Protein AF-A0A7J6RZU3-F1 (afdb_monomer_lite)

Organism: Perkinsus olseni (NCBI:txid32597)

Radius of gyration: 30.75 Å; chains: 1; bounding box: 72×83×91 Å

Secondary structure (DSSP, 8-state):
--HHHHHHHHHH-TT--HHHHHHHHHHHHHHHHHHS-TTSHHHHHHHHHHHHHHHHHHHHHHHHHHHHHTS-----------------------------------------------------------------------------PPP----PPPPPP-HHHHHHHHHHHHHHHHHHHHHHHTSTTGGGGSS-TTT-TTS-HHHHHHHHHH-SS---HHHHHHHTTT-SSHHHHHHHHHHHHHHHHHHHTTSHHHHHHHHHHHHHHHHHHHHHHHHHHHHHHHHTTTEEE-HHHHHHHSPPPPEE-TTT--EE----SSSSSPP-SEEEPPPPGGGGSSSSSS--

InterPro domains:
  IPR001487 Bromodomain [PF00439] (1-40)
  IPR001487 Bromodomain [PF00439] (182-256)
  IPR001487 Bromodomain [PS50014] (1-43)
  IPR001487 Bromodomain [PS50014] (185-259)
  IPR001487 Bromodomain [SM00297] (166-277)
  IPR036427 Bromodomain-like superfamily [G3DSA:1.20.920.10] (1-84)
  IPR036427 Bromodomain-like superfamily [G3DSA:1.20.920.10] (166-230)
  IPR036427 Bromodomain-like superfamily [G3DSA:1.20.920.10] (231-285)
  IPR036427 Bromodomain-like superfamily [SSF47370] (1-62)
  IPR036427 Bromodomain-like superfamily [SSF47370] (165-278)

Sequence (348 aa):
MDLRTVGERLENDPLYSSHRFEEDMNLMFSNCFLFNTPGEYAHTEGKRLKKLFDTAWRTAKERINRDSEKAPSERTARSGTRRRAPSSTVSSPQSRRSSKRGGRTQATRSTKKTAAGNKGGRKASEGGPVTSGAASSSSSSSSAFPTLFPSDSTPVAAKPADITEVTRLTANWHRTIRVIYRAVKNHSDAYVLESPVVEHPAVSMEEKVKYQKTIKRPMDLRTVEENLELFPRPIDFHNDMMLIFSNCEEFNGEKPITEMARAIERHYLKQWAYSEKDVMESYNAALALGYEPLLDLWEEWRHESPVLDLETGEVVPARRRHHGAPPQLWRVSSPPKDFQKETLEFFP

Foldseek 3Di:
DDPVVLVCCVPPPPPCDLVNSVVVLVVVLVCQCVPDDVPDPSVVVSVVVVVVVVVVSVVVVVVVVVVVVVPDPPDDDDDDDDDDDDDDDDDDDDDDDDDDDDDDDDDDDDYDDDDDDDDDDDDDDDDDDDDDDDDDDDDDDDDDDDDDDDDDDDDDDDDWQPPVLLVVLLVVLLVLLVVLLVQLCPDPLLVLQAAWLLPDPPHDLVLQLVLLVQQDFTAGSPLLVVCSSPDLAVVVSVVRLVSSLVSQCRSPPPDPNNVSSVVSVVSSVVSCVVCVVVSVVSSVVSVVSQKFFQVVLCVLARFGHWGQDPPPRDTHHRDPVDPDDRDRRIDRDTDDPVVPPDPDDDDD

Structure (mmCIF, N/CA/C/O backbone):
data_AF-A0A7J6RZU3-F1
#
_entry.id   AF-A0A7J6RZU3-F1
#
loop_
_atom_site.group_PDB
_atom_site.id
_atom_site.type_symbol
_atom_site.label_atom_id
_atom_site.label_alt_id
_atom_site.label_comp_id
_atom_site.label_asym_id
_atom_site.label_entity_id
_atom_site.label_seq_id
_atom_site.pdbx_PDB_ins_code
_atom_site.Cartn_x
_atom_site.Cartn_y
_atom_site.Cartn_z
_atom_site.occupancy
_atom_site.B_iso_or_equiv
_atom_site.auth_seq_id
_atom_site.auth_comp_id
_atom_site.auth_asym_id
_atom_site.auth_atom_id
_atom_site.pdbx_PDB_model_num
ATOM 1 N N . MET A 1 1 ? -17.690 -9.687 -18.798 1.00 94.25 1 MET A N 1
ATOM 2 C CA . MET A 1 1 ? -16.818 -8.589 -19.253 1.00 94.25 1 MET A CA 1
ATOM 3 C C . MET A 1 1 ? -16.365 -7.835 -18.030 1.00 94.25 1 MET A C 1
ATOM 5 O O . MET A 1 1 ? -17.194 -7.341 -17.273 1.00 94.25 1 MET A O 1
ATOM 9 N N . ASP A 1 2 ? -15.062 -7.880 -17.816 1.00 96.88 2 ASP A N 1
ATOM 10 C CA . ASP A 1 2 ? -14.398 -7.854 -16.518 1.00 96.88 2 ASP A CA 1
ATOM 11 C C . ASP A 1 2 ? -12.888 -7.783 -16.787 1.00 96.88 2 ASP A C 1
ATOM 13 O O . ASP A 1 2 ? -12.433 -8.118 -17.884 1.00 96.88 2 ASP A O 1
ATOM 17 N N . LEU A 1 3 ? -12.106 -7.355 -15.794 1.00 96.25 3 LEU A N 1
ATOM 18 C CA . LEU A 1 3 ? -10.670 -7.113 -15.971 1.00 96.25 3 LEU A CA 1
ATOM 19 C C . LEU A 1 3 ? -9.885 -8.365 -16.391 1.00 96.25 3 LEU A C 1
ATOM 21 O O . LEU A 1 3 ? -8.894 -8.235 -17.104 1.00 96.25 3 LEU A O 1
ATOM 25 N N . ARG A 1 4 ? -10.341 -9.566 -16.004 1.00 96.81 4 ARG A N 1
ATOM 26 C CA . ARG A 1 4 ? -9.717 -10.831 -16.411 1.00 96.81 4 ARG A CA 1
ATOM 27 C C . ARG A 1 4 ? -9.910 -11.081 -17.906 1.00 96.81 4 ARG A C 1
ATOM 29 O O . ARG A 1 4 ? -8.924 -11.215 -18.617 1.00 96.81 4 ARG A O 1
ATOM 36 N N . THR A 1 5 ? -11.154 -11.047 -18.387 1.00 95.88 5 THR A N 1
ATOM 37 C CA . THR A 1 5 ? -11.477 -11.206 -19.817 1.00 95.88 5 THR A CA 1
ATOM 38 C C . THR A 1 5 ? -10.758 -10.161 -20.682 1.00 95.88 5 THR A C 1
ATOM 40 O O . THR A 1 5 ? -10.300 -10.470 -21.780 1.00 95.88 5 THR A O 1
ATOM 43 N N . VAL A 1 6 ? -10.641 -8.919 -20.195 1.00 97.25 6 VAL A N 1
ATOM 44 C CA . VAL A 1 6 ? -9.930 -7.836 -20.898 1.00 97.25 6 VAL A CA 1
ATOM 45 C C . VAL A 1 6 ? -8.415 -8.069 -20.930 1.00 97.25 6 VAL A C 1
ATOM 47 O O . VAL A 1 6 ? -7.800 -7.819 -21.965 1.00 97.25 6 VAL A O 1
ATOM 50 N N . GLY A 1 7 ? -7.817 -8.558 -19.837 1.00 94.75 7 GLY A N 1
ATOM 51 C CA . GLY A 1 7 ? -6.396 -8.919 -19.776 1.00 94.75 7 GLY A CA 1
ATOM 52 C C . GLY A 1 7 ? -6.056 -10.101 -20.683 1.00 94.75 7 GLY A C 1
ATOM 53 O O . GLY A 1 7 ? -5.173 -9.989 -21.527 1.00 94.75 7 GLY A O 1
ATOM 54 N N . GLU A 1 8 ? -6.838 -11.182 -20.607 1.00 96.50 8 GLU A N 1
ATOM 55 C CA . GLU A 1 8 ? -6.670 -12.371 -21.452 1.00 96.50 8 GLU A CA 1
ATOM 56 C C . GLU A 1 8 ? -6.748 -12.016 -22.953 1.00 96.50 8 GLU A C 1
ATOM 58 O O . GLU A 1 8 ? -5.970 -12.546 -23.747 1.00 96.50 8 GLU A O 1
ATOM 63 N N . ARG A 1 9 ? -7.605 -11.059 -23.352 1.00 93.88 9 ARG A N 1
ATOM 64 C CA . ARG A 1 9 ? -7.634 -10.508 -24.724 1.00 93.88 9 ARG A CA 1
ATOM 65 C C . ARG A 1 9 ? -6.399 -9.674 -25.069 1.00 93.88 9 ARG A C 1
ATOM 67 O O . ARG A 1 9 ? -5.861 -9.833 -26.159 1.00 93.88 9 ARG A O 1
ATOM 74 N N . LEU A 1 10 ? -5.947 -8.812 -24.158 1.00 93.00 10 LEU A N 1
ATOM 75 C CA . LEU A 1 10 ? -4.782 -7.941 -24.357 1.00 93.00 10 LEU A CA 1
ATOM 76 C C . LEU A 1 10 ? -3.466 -8.723 -24.501 1.00 93.00 10 LEU A C 1
ATOM 78 O O . LEU A 1 10 ? -2.555 -8.261 -25.181 1.00 93.00 10 LEU A O 1
ATOM 82 N N . GLU A 1 11 ? -3.382 -9.897 -23.879 1.00 92.31 11 GLU A N 1
ATOM 83 C CA . GLU A 1 11 ? -2.223 -10.791 -23.943 1.00 92.31 11 GLU A CA 1
ATOM 84 C C . GLU A 1 11 ? -2.262 -11.749 -25.149 1.00 92.31 11 GLU A C 1
ATOM 86 O O . GLU A 1 11 ? -1.208 -12.053 -25.707 1.00 92.31 11 GLU A O 1
ATOM 91 N N . ASN A 1 12 ? -3.448 -12.223 -25.566 1.00 89.19 12 ASN A N 1
ATOM 92 C CA . ASN A 1 12 ? -3.571 -13.370 -26.484 1.00 89.19 12 ASN A CA 1
ATOM 93 C C . ASN A 1 12 ? -4.262 -13.084 -27.838 1.00 89.19 12 ASN A C 1
ATOM 95 O O . ASN A 1 12 ? -4.163 -13.922 -28.734 1.00 89.19 12 ASN A O 1
ATOM 99 N N . ASP A 1 13 ? -4.943 -11.945 -28.035 1.00 88.69 13 ASP A N 1
ATOM 100 C CA . ASP A 1 13 ? -5.508 -11.549 -29.342 1.00 88.69 13 ASP A CA 1
ATOM 101 C C . ASP A 1 13 ? -4.662 -10.424 -29.985 1.00 88.69 13 ASP A C 1
ATOM 103 O O . ASP A 1 13 ? -4.832 -9.251 -29.646 1.00 88.69 13 ASP A O 1
ATOM 107 N N . PRO A 1 14 ? -3.779 -10.721 -30.963 1.00 83.56 14 PRO A N 1
ATOM 108 C CA . PRO A 1 14 ? -2.966 -9.704 -31.638 1.00 83.56 14 PRO A CA 1
ATOM 109 C C . PRO A 1 14 ? -3.778 -8.753 -32.544 1.00 83.56 14 PRO A C 1
ATOM 111 O O . PRO A 1 14 ? -3.212 -7.816 -33.106 1.00 83.56 14 PRO A O 1
ATOM 114 N N . LEU A 1 15 ? -5.091 -8.967 -32.699 1.00 89.06 15 LEU A N 1
ATOM 115 C CA . LEU A 1 15 ? -6.028 -8.057 -33.369 1.00 89.06 15 LEU A CA 1
ATOM 116 C C . LEU A 1 15 ? -6.864 -7.236 -32.362 1.00 89.06 15 LEU A C 1
ATOM 118 O O . LEU A 1 15 ? -7.760 -6.481 -32.765 1.00 89.06 15 LEU A O 1
ATOM 122 N N . TYR A 1 16 ? -6.579 -7.342 -31.060 1.00 92.19 16 TYR A N 1
ATOM 123 C CA . TYR A 1 16 ? -7.248 -6.595 -29.997 1.00 92.19 16 TYR A CA 1
ATOM 124 C C . TYR A 1 16 ? -6.756 -5.145 -29.939 1.00 92.19 16 TYR A C 1
ATOM 126 O O . TYR A 1 16 ? -5.860 -4.764 -29.188 1.00 92.19 16 TYR A O 1
ATOM 134 N N . SER A 1 17 ? -7.344 -4.317 -30.799 1.00 90.81 17 SER A N 1
ATOM 135 C CA . SER A 1 17 ? -6.995 -2.904 -30.917 1.00 90.81 17 SER A CA 1
ATOM 136 C C . SER A 1 17 ? -7.329 -2.097 -29.657 1.00 90.81 17 SER A C 1
ATOM 138 O O . SER A 1 17 ? -8.227 -2.431 -28.882 1.00 90.81 17 SER A O 1
ATOM 140 N N . SER A 1 18 ? -6.672 -0.943 -29.511 1.00 91.88 18 SER A N 1
ATOM 141 C CA . SER A 1 18 ? -6.986 0.056 -28.478 1.00 91.88 18 SER A CA 1
ATOM 142 C C . SER A 1 18 ? -8.463 0.478 -28.470 1.00 91.88 18 SER A C 1
ATOM 144 O O . SER A 1 18 ? -9.001 0.789 -27.411 1.00 91.88 18 SER A O 1
ATOM 146 N N . HIS A 1 19 ? -9.137 0.438 -29.625 1.00 89.56 19 HIS A N 1
ATOM 147 C CA . HIS A 1 19 ? -10.578 0.668 -29.737 1.00 89.56 19 HIS A CA 1
ATOM 148 C C . HIS A 1 19 ? -11.385 -0.437 -29.038 1.00 89.56 19 HIS A C 1
ATOM 150 O O . HIS A 1 19 ? -12.210 -0.128 -28.184 1.00 89.56 19 HIS A O 1
ATOM 156 N N . ARG A 1 20 ? -11.091 -1.716 -29.321 1.00 90.06 20 ARG A N 1
ATOM 157 C CA . ARG A 1 20 ? -11.763 -2.860 -28.676 1.00 90.06 20 ARG A CA 1
ATOM 158 C C . ARG A 1 20 ? -11.533 -2.892 -27.168 1.00 90.06 20 ARG A C 1
ATOM 160 O O . ARG A 1 20 ? -12.472 -3.128 -26.418 1.00 90.06 20 ARG A O 1
ATOM 167 N N . PHE A 1 21 ? -10.314 -2.587 -26.724 1.00 95.94 21 PHE A N 1
ATOM 168 C CA . PHE A 1 21 ? -9.997 -2.438 -25.303 1.00 95.94 21 PHE A CA 1
ATOM 169 C C . PHE A 1 21 ? -10.853 -1.351 -24.628 1.00 95.94 21 PHE A C 1
ATOM 171 O O . PHE A 1 21 ? -11.387 -1.564 -23.540 1.00 95.94 21 PHE A O 1
ATOM 178 N N . GLU A 1 22 ? -11.034 -0.196 -25.274 1.00 96.62 22 GLU A N 1
ATOM 179 C CA . GLU A 1 22 ? -11.902 0.874 -24.770 1.00 96.62 22 GLU A CA 1
ATOM 180 C C . GLU A 1 22 ? -13.386 0.480 -24.780 1.00 96.62 22 GLU A C 1
ATOM 182 O O . GLU A 1 22 ? -14.106 0.821 -23.840 1.00 96.62 22 GLU A O 1
ATOM 187 N N . GLU A 1 23 ? -13.849 -0.255 -25.792 1.00 93.88 23 GLU A N 1
ATOM 188 C CA . GLU A 1 23 ? -15.216 -0.782 -25.871 1.00 93.88 23 GLU A CA 1
ATOM 189 C C . GLU A 1 23 ? -15.505 -1.793 -24.755 1.00 93.88 23 GLU A C 1
ATOM 191 O O . GLU A 1 23 ? -16.466 -1.607 -24.009 1.00 93.88 23 GLU A O 1
ATOM 196 N N . ASP A 1 24 ? -14.657 -2.808 -24.573 1.00 97.31 24 ASP A N 1
ATOM 197 C CA . ASP A 1 24 ? -14.834 -3.845 -23.550 1.00 97.31 24 ASP A CA 1
ATOM 198 C C . ASP A 1 24 ? -14.717 -3.280 -22.121 1.00 97.31 24 ASP A C 1
ATOM 200 O O . ASP A 1 24 ? -15.495 -3.651 -21.234 1.00 97.31 24 ASP A O 1
ATOM 204 N N . MET A 1 25 ? -13.815 -2.318 -21.890 1.00 98.00 25 MET A N 1
ATOM 205 C CA . MET A 1 25 ? -13.727 -1.607 -20.609 1.00 98.00 25 MET A CA 1
ATOM 206 C C . MET A 1 25 ? -14.974 -0.753 -20.346 1.00 98.00 25 MET A C 1
ATOM 208 O O . MET A 1 25 ? -15.540 -0.806 -19.251 1.00 98.00 25 MET A O 1
ATOM 212 N N . ASN A 1 26 ? -15.467 -0.000 -21.336 1.00 97.31 26 ASN A N 1
ATOM 213 C CA . ASN A 1 26 ? -16.724 0.741 -21.182 1.00 97.31 26 ASN A CA 1
ATOM 214 C C . ASN A 1 26 ? -17.942 -0.190 -21.041 1.00 97.31 26 ASN A C 1
ATOM 216 O O . ASN A 1 26 ? -18.874 0.166 -20.320 1.00 97.31 26 ASN A O 1
ATOM 220 N N . LEU A 1 27 ? -17.935 -1.380 -21.648 1.00 96.69 27 LEU A N 1
ATOM 221 C CA . LEU A 1 27 ? -18.952 -2.418 -21.462 1.00 96.69 27 LEU A CA 1
ATOM 222 C C . LEU A 1 27 ? -18.938 -2.979 -20.032 1.00 96.69 27 LEU A C 1
ATOM 224 O O . LEU A 1 27 ? -20.000 -3.077 -19.419 1.00 96.69 27 LEU A O 1
ATOM 228 N N . MET A 1 28 ? -17.766 -3.271 -19.455 1.00 98.25 28 MET A N 1
ATOM 229 C CA . MET A 1 28 ? -17.633 -3.658 -18.040 1.00 98.25 28 MET A CA 1
ATOM 230 C C . MET A 1 28 ? -18.261 -2.604 -17.110 1.00 98.25 28 MET A C 1
ATOM 232 O O . MET A 1 28 ? -19.088 -2.939 -16.258 1.00 98.25 28 MET A O 1
ATOM 236 N N . PHE A 1 29 ? -17.930 -1.321 -17.296 1.00 97.94 29 PHE A N 1
ATOM 237 C CA . PHE A 1 29 ? -18.511 -0.242 -16.489 1.00 97.94 29 PHE A CA 1
ATOM 238 C C . PHE A 1 29 ? -20.014 -0.053 -16.737 1.00 97.94 29 PHE A C 1
ATOM 240 O O . PHE A 1 29 ? -20.764 0.175 -15.789 1.00 97.94 29 PHE A O 1
ATOM 247 N N . SER A 1 30 ? -20.473 -0.184 -17.983 1.00 94.88 30 SER A N 1
ATOM 248 C CA . SER A 1 30 ? -21.892 -0.035 -18.333 1.00 94.88 30 SER A CA 1
ATOM 249 C C . SER A 1 30 ? -22.739 -1.148 -17.717 1.00 94.88 30 SER A C 1
ATOM 251 O O . SER A 1 30 ? -23.776 -0.860 -17.127 1.00 94.88 30 SER A O 1
ATOM 253 N N . ASN A 1 31 ? -22.261 -2.396 -17.755 1.00 95.31 31 ASN A N 1
ATOM 254 C CA . ASN A 1 31 ? -22.894 -3.526 -17.073 1.00 95.31 31 ASN A CA 1
ATOM 255 C C . ASN A 1 31 ? -22.943 -3.306 -15.554 1.00 95.31 31 ASN A C 1
ATOM 257 O O . ASN A 1 31 ? -23.980 -3.533 -14.935 1.00 95.31 31 ASN A O 1
ATOM 261 N N . CYS A 1 32 ? -21.860 -2.793 -14.956 1.00 95.31 32 CYS A N 1
ATOM 262 C CA . CYS A 1 32 ? -21.830 -2.446 -13.535 1.00 95.31 32 CYS A CA 1
ATOM 263 C C . CYS A 1 32 ? -22.906 -1.404 -13.167 1.00 95.31 32 CYS A C 1
ATOM 265 O O . CYS A 1 32 ? -23.626 -1.596 -12.187 1.00 95.31 32 CYS A O 1
ATOM 267 N N . PHE A 1 33 ? -23.070 -0.339 -13.959 1.00 95.75 33 PHE A N 1
ATOM 268 C CA . PHE A 1 33 ? -24.061 0.716 -13.684 1.00 95.75 33 PHE A CA 1
ATOM 269 C C . PHE A 1 33 ? -25.499 0.359 -14.076 1.00 95.75 33 PHE A C 1
ATOM 271 O O . PHE A 1 33 ? -26.423 1.010 -13.597 1.00 95.75 33 PHE A O 1
ATOM 278 N N . LEU A 1 34 ? -25.686 -0.628 -14.955 1.00 87.94 34 LEU A N 1
ATOM 279 C CA . LEU A 1 34 ? -26.999 -1.139 -15.349 1.00 87.94 34 LEU A CA 1
ATOM 280 C C . LEU A 1 34 ? -27.537 -2.171 -14.346 1.00 87.94 34 LEU A C 1
ATOM 282 O O . LEU A 1 34 ? -28.745 -2.239 -14.142 1.00 87.94 34 LEU A O 1
ATOM 286 N N . PHE A 1 35 ? -26.652 -2.963 -13.732 1.00 93.75 35 PHE A N 1
ATOM 287 C CA . PHE A 1 35 ? -27.023 -4.012 -12.780 1.00 93.75 35 PHE A CA 1
ATOM 288 C C . PHE A 1 35 ? -27.139 -3.517 -11.329 1.00 93.75 35 PHE A C 1
ATOM 290 O O . PHE A 1 35 ? -28.046 -3.942 -10.620 1.00 93.75 35 PHE A O 1
ATOM 297 N N . ASN A 1 36 ? -26.238 -2.635 -10.878 1.00 92.69 36 ASN A N 1
ATOM 298 C CA . ASN A 1 36 ? -26.187 -2.177 -9.483 1.00 92.69 36 ASN A CA 1
ATOM 299 C C . ASN A 1 36 ? -26.908 -0.828 -9.314 1.00 92.69 36 ASN A C 1
ATOM 301 O O . ASN A 1 36 ? -26.712 0.095 -10.112 1.00 92.69 36 ASN A O 1
ATOM 305 N N . THR A 1 37 ? -27.701 -0.681 -8.253 1.00 92.44 37 THR A N 1
ATOM 306 C CA . THR A 1 37 ? -28.560 0.492 -8.036 1.00 92.44 37 THR A CA 1
ATOM 307 C C . THR A 1 37 ? -27.730 1.756 -7.763 1.00 92.44 37 THR A C 1
ATOM 309 O O . THR A 1 37 ? -26.774 1.718 -6.980 1.00 92.44 37 THR A O 1
ATOM 312 N N . PRO A 1 38 ? -28.096 2.926 -8.326 1.00 89.25 38 PRO A N 1
ATOM 313 C CA . PRO A 1 38 ? -27.427 4.187 -8.023 1.00 89.25 38 PRO A CA 1
ATOM 314 C C . PRO A 1 38 ? -27.437 4.555 -6.531 1.00 89.25 38 PRO A C 1
ATOM 316 O O . PRO A 1 38 ? -28.438 5.027 -6.000 1.00 89.25 38 PRO A O 1
ATOM 319 N N . GLY A 1 39 ? -26.287 4.376 -5.878 1.00 79.81 39 GLY A N 1
ATOM 320 C CA . GLY A 1 39 ? -26.085 4.605 -4.441 1.00 79.81 39 GLY A CA 1
ATOM 321 C C . GLY A 1 39 ? -25.523 3.386 -3.704 1.00 79.81 39 GLY A C 1
ATOM 322 O O . GLY A 1 39 ? -24.937 3.540 -2.638 1.00 79.81 39 GLY A O 1
ATOM 323 N N . GLU A 1 40 ? -25.623 2.191 -4.291 1.00 88.06 40 GLU A N 1
ATOM 324 C CA . GLU A 1 40 ? -24.971 0.986 -3.773 1.00 88.06 40 GLU A CA 1
ATOM 325 C C . GLU A 1 40 ? -23.444 1.060 -3.911 1.00 88.06 40 GLU A C 1
ATOM 327 O O . GLU A 1 40 ? -22.900 1.782 -4.757 1.00 88.06 40 GLU A O 1
ATOM 332 N N . TYR A 1 41 ? -22.745 0.272 -3.089 1.00 89.44 41 TYR A N 1
ATOM 333 C CA . TYR A 1 41 ? -21.282 0.221 -3.043 1.00 89.44 41 TYR A CA 1
ATOM 334 C C . TYR A 1 41 ? -20.670 -0.102 -4.415 1.00 89.44 41 TYR A C 1
ATOM 336 O O . TYR A 1 41 ? -19.872 0.679 -4.927 1.00 89.44 41 TYR A O 1
ATOM 344 N N . ALA A 1 42 ? -21.110 -1.182 -5.071 1.00 86.25 42 ALA A N 1
ATOM 345 C CA . ALA A 1 42 ? -20.567 -1.616 -6.361 1.00 86.25 42 ALA A CA 1
ATOM 346 C C . ALA A 1 42 ? -20.747 -0.569 -7.481 1.00 86.25 42 ALA A C 1
ATOM 348 O O . ALA A 1 42 ? -19.807 -0.290 -8.224 1.00 86.25 42 ALA A O 1
ATOM 349 N N . HIS A 1 43 ? -21.913 0.082 -7.562 1.00 93.81 43 HIS A N 1
ATOM 350 C CA . HIS A 1 43 ? -22.142 1.195 -8.491 1.00 93.81 43 HIS A CA 1
ATOM 351 C C . HIS A 1 43 ? -21.240 2.407 -8.166 1.00 93.81 43 HIS A C 1
ATOM 353 O O . HIS A 1 43 ? -20.744 3.085 -9.070 1.00 93.81 43 HIS A O 1
ATOM 359 N N . THR A 1 44 ? -21.027 2.702 -6.881 1.00 92.88 44 THR A N 1
ATOM 360 C CA . THR A 1 44 ? -20.235 3.855 -6.418 1.00 92.88 44 THR A CA 1
ATOM 361 C C . THR A 1 44 ? -18.739 3.657 -6.671 1.00 92.88 44 THR A C 1
ATOM 363 O O . THR A 1 44 ? -18.102 4.522 -7.282 1.00 92.88 44 THR A O 1
ATOM 366 N N . GLU A 1 45 ? -18.196 2.490 -6.327 1.00 96.00 45 GLU A N 1
ATOM 367 C CA . GLU A 1 45 ? -16.804 2.136 -6.610 1.00 96.00 45 GLU A CA 1
ATOM 368 C C . GLU A 1 45 ? -16.562 1.906 -8.101 1.00 96.00 45 GLU A C 1
ATOM 370 O O . GLU A 1 45 ? -15.550 2.359 -8.632 1.00 96.00 45 GLU A O 1
ATOM 375 N N . GLY A 1 46 ? -17.534 1.355 -8.835 1.00 96.69 46 GLY A N 1
ATOM 376 C CA . GLY A 1 46 ? -17.492 1.314 -10.296 1.00 96.69 46 GLY A CA 1
ATOM 377 C C . GLY A 1 46 ? -17.341 2.709 -10.922 1.00 96.69 46 GLY A C 1
ATOM 378 O O . GLY A 1 46 ? -16.619 2.865 -11.907 1.00 96.69 46 GLY A O 1
ATOM 379 N N . LYS A 1 47 ? -17.956 3.752 -10.340 1.00 95.50 47 LYS A N 1
ATOM 380 C CA . LYS A 1 47 ? -17.790 5.146 -10.798 1.00 95.50 47 LYS A CA 1
ATOM 381 C C . LYS A 1 47 ? -16.436 5.742 -10.41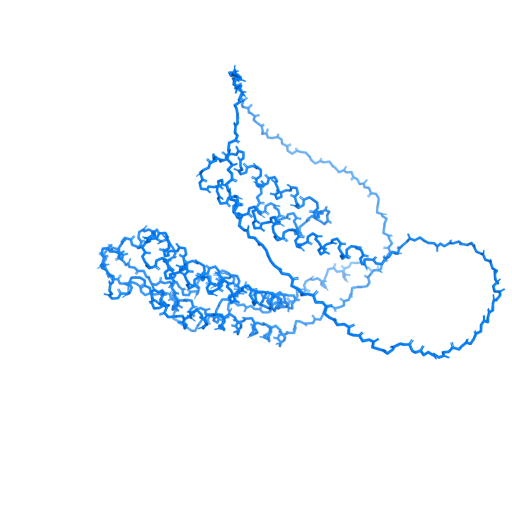6 1.00 95.50 47 LYS A C 1
ATOM 383 O O . LYS A 1 47 ? -15.877 6.496 -11.215 1.00 95.50 47 LYS A O 1
ATOM 388 N N . ARG A 1 48 ? -15.875 5.391 -9.253 1.00 96.31 48 ARG A N 1
ATOM 389 C CA . ARG A 1 48 ? -14.489 5.740 -8.882 1.00 96.31 48 ARG A CA 1
ATOM 390 C C . ARG A 1 48 ? -13.484 5.085 -9.837 1.00 96.31 48 ARG A C 1
ATOM 392 O O . ARG A 1 48 ? -12.669 5.794 -10.428 1.00 96.31 48 ARG A O 1
ATOM 399 N N . LEU A 1 49 ? -13.613 3.780 -10.078 1.00 97.06 49 LEU A N 1
ATOM 400 C CA . LEU A 1 49 ? -12.760 3.015 -10.989 1.00 97.06 49 LEU A CA 1
ATOM 401 C C . LEU A 1 49 ? -12.885 3.496 -12.442 1.00 97.06 49 LEU A C 1
ATOM 403 O O . LEU A 1 49 ? -11.862 3.688 -13.098 1.00 97.06 49 LEU A O 1
ATOM 407 N N . LYS A 1 50 ? -14.098 3.798 -12.937 1.00 97.25 50 LYS A N 1
ATOM 408 C CA . LYS A 1 50 ? -14.249 4.395 -14.275 1.00 97.25 50 LYS A CA 1
ATOM 409 C C . LYS A 1 50 ? -13.584 5.766 -14.364 1.00 97.25 50 LYS A C 1
ATOM 411 O O . LYS A 1 50 ? -12.929 6.047 -15.357 1.00 97.25 50 LYS A O 1
ATOM 416 N N . LYS A 1 51 ? -13.688 6.617 -13.338 1.00 96.25 51 LYS A N 1
ATOM 417 C CA . LYS A 1 51 ? -13.014 7.928 -13.339 1.00 96.25 51 LYS A CA 1
ATOM 418 C C . LYS A 1 51 ? -11.485 7.793 -13.386 1.00 96.25 51 LYS A C 1
ATOM 420 O O . LYS A 1 51 ? -10.829 8.602 -14.046 1.00 96.25 51 LYS A O 1
ATOM 425 N N . LEU A 1 52 ? -10.924 6.784 -12.714 1.00 96.38 52 LEU A N 1
ATOM 426 C CA . LEU A 1 52 ? -9.501 6.446 -12.807 1.00 96.38 52 LEU A CA 1
ATOM 427 C C . LEU A 1 52 ? -9.146 5.981 -14.230 1.00 96.38 52 LEU A C 1
ATOM 429 O O . LEU A 1 52 ? -8.250 6.557 -14.849 1.00 96.38 52 LEU A O 1
ATOM 433 N N . PHE A 1 53 ? -9.909 5.031 -14.783 1.00 97.44 53 PHE A N 1
ATOM 434 C CA . PHE A 1 53 ? -9.755 4.551 -16.161 1.00 97.44 53 PHE A CA 1
ATOM 435 C C . PHE A 1 53 ? -9.838 5.687 -17.191 1.00 97.44 53 PHE A C 1
ATOM 437 O O . PHE A 1 53 ? -8.900 5.876 -17.954 1.00 97.44 53 PHE A O 1
ATOM 444 N N . ASP A 1 54 ? -10.879 6.520 -17.161 1.00 96.19 54 ASP A N 1
ATOM 445 C CA . ASP A 1 54 ? -11.081 7.658 -18.072 1.00 96.19 54 ASP A CA 1
ATOM 446 C C . ASP A 1 54 ? -9.968 8.723 -17.965 1.00 96.19 54 ASP A C 1
ATOM 448 O O . ASP A 1 54 ? -9.854 9.604 -18.822 1.00 96.19 54 ASP A O 1
ATOM 452 N N . THR A 1 55 ? -9.153 8.684 -16.907 1.00 94.94 55 THR A N 1
ATOM 453 C CA . THR A 1 55 ? -8.003 9.576 -16.697 1.00 94.94 55 THR A CA 1
ATOM 454 C C . THR A 1 55 ? -6.708 8.954 -17.220 1.00 94.94 55 THR A C 1
ATOM 456 O O . THR A 1 55 ? -5.993 9.593 -17.999 1.00 94.94 55 THR A O 1
ATOM 459 N N . ALA A 1 56 ? -6.441 7.693 -16.872 1.00 92.88 56 ALA A N 1
ATOM 460 C CA . ALA A 1 56 ? -5.303 6.939 -17.390 1.00 92.88 56 ALA A CA 1
ATOM 461 C C . ALA A 1 56 ? -5.417 6.723 -18.910 1.00 92.88 56 ALA A C 1
ATOM 463 O O . ALA A 1 56 ? -4.472 6.990 -19.653 1.00 92.88 56 ALA A O 1
ATOM 464 N N . TRP A 1 57 ? -6.599 6.327 -19.388 1.00 96.06 57 TRP A N 1
ATOM 465 C CA . TRP A 1 57 ? -6.844 5.988 -20.786 1.00 96.06 57 TRP A CA 1
ATOM 466 C C . TRP A 1 57 ? -6.715 7.184 -21.725 1.00 96.06 57 TRP A C 1
ATOM 468 O O . TRP A 1 57 ? -6.135 7.037 -22.792 1.00 96.06 57 TRP A O 1
ATOM 478 N N . ARG A 1 58 ? -7.134 8.392 -21.321 1.00 92.75 58 ARG A N 1
ATOM 479 C CA . ARG A 1 58 ? -6.870 9.620 -22.100 1.00 92.75 58 ARG A CA 1
ATOM 480 C C . ARG A 1 58 ? -5.369 9.798 -22.352 1.00 92.75 58 ARG A C 1
ATOM 482 O O . ARG A 1 58 ? -4.943 9.934 -23.494 1.00 92.75 58 ARG A O 1
ATOM 489 N N . THR A 1 59 ? -4.579 9.689 -21.286 1.00 91.00 59 THR A N 1
ATOM 490 C CA . THR A 1 59 ? -3.113 9.806 -21.320 1.00 91.00 59 THR A CA 1
ATOM 491 C C . THR A 1 59 ? -2.456 8.693 -22.149 1.00 91.00 59 THR A C 1
ATOM 493 O O . THR A 1 59 ? -1.450 8.929 -22.817 1.00 91.00 59 THR A O 1
ATOM 496 N N . ALA A 1 60 ? -3.010 7.476 -22.130 1.00 91.25 60 ALA A N 1
ATOM 497 C CA . ALA A 1 60 ? -2.540 6.358 -22.946 1.00 91.25 60 ALA A CA 1
ATOM 498 C C . ALA A 1 60 ? -2.899 6.535 -24.433 1.00 91.25 60 ALA A C 1
ATOM 500 O O . ALA A 1 60 ? -2.035 6.387 -25.294 1.00 91.25 60 ALA A O 1
ATOM 501 N N . LYS A 1 61 ? -4.142 6.923 -24.736 1.00 91.56 61 LYS A N 1
ATOM 502 C CA . LYS A 1 61 ? -4.670 7.149 -26.089 1.00 91.56 61 LYS A CA 1
ATOM 503 C C . LYS A 1 61 ? -3.935 8.288 -26.803 1.00 91.56 61 LYS A C 1
ATOM 505 O O . LYS A 1 61 ? -3.603 8.153 -27.974 1.00 91.56 61 LYS A O 1
ATOM 510 N N . GLU A 1 62 ? -3.571 9.354 -26.088 1.00 88.75 62 GLU A N 1
ATOM 511 C CA . GLU A 1 62 ? -2.693 10.420 -26.601 1.00 88.75 62 GLU A CA 1
ATOM 512 C C . GLU A 1 62 ? -1.296 9.906 -27.002 1.00 88.75 62 GLU A C 1
ATOM 514 O O . GLU A 1 62 ? -0.763 10.323 -28.032 1.00 88.75 62 GLU A O 1
ATOM 519 N N . ARG A 1 63 ? -0.709 8.971 -26.236 1.00 89.75 63 ARG A N 1
ATOM 520 C CA . ARG A 1 63 ? 0.573 8.330 -26.591 1.00 89.75 63 ARG A CA 1
ATOM 521 C C . ARG A 1 63 ? 0.414 7.416 -27.805 1.00 89.75 63 ARG A C 1
ATOM 523 O O . ARG A 1 63 ? 1.147 7.590 -28.769 1.00 89.75 63 ARG A O 1
ATOM 530 N N . ILE A 1 64 ? -0.575 6.519 -27.786 1.00 87.56 64 ILE A N 1
ATOM 531 C CA . ILE A 1 64 ? -0.882 5.581 -28.882 1.00 87.56 64 ILE A CA 1
ATOM 532 C C . ILE A 1 64 ? -1.083 6.335 -30.203 1.00 87.56 64 ILE A C 1
ATOM 534 O O . ILE A 1 64 ? -0.477 5.974 -31.210 1.00 87.56 64 ILE A O 1
ATOM 538 N N . ASN A 1 65 ? -1.859 7.423 -30.191 1.00 85.75 65 ASN A N 1
ATOM 539 C CA . ASN A 1 65 ? -2.074 8.260 -31.371 1.00 85.75 65 ASN A CA 1
ATOM 540 C C . ASN A 1 65 ? -0.754 8.867 -31.876 1.00 85.75 65 ASN A C 1
ATOM 542 O O . ASN A 1 65 ? -0.376 8.626 -33.020 1.00 85.75 65 ASN A O 1
ATOM 546 N N . ARG A 1 66 ? -0.013 9.582 -31.020 1.00 84.44 66 ARG A N 1
ATOM 547 C CA . ARG A 1 66 ? 1.268 10.226 -31.376 1.00 84.44 66 ARG A CA 1
ATOM 548 C C . ARG A 1 66 ? 2.319 9.226 -31.873 1.00 84.44 66 ARG A C 1
ATOM 550 O O . ARG A 1 66 ? 3.126 9.542 -32.744 1.00 84.44 66 ARG A O 1
ATOM 557 N N . ASP A 1 67 ? 2.341 8.030 -31.301 1.00 79.12 67 ASP A N 1
ATOM 558 C CA . ASP A 1 67 ? 3.320 7.008 -31.656 1.00 79.12 67 ASP A CA 1
ATOM 559 C C . ASP A 1 67 ? 2.911 6.292 -32.964 1.00 79.12 67 ASP A C 1
ATOM 561 O O . ASP A 1 67 ? 3.787 5.914 -33.742 1.00 79.12 67 ASP A O 1
ATOM 565 N N . SER A 1 68 ? 1.610 6.260 -33.303 1.00 75.38 68 SER A N 1
ATOM 566 C CA . SER A 1 68 ? 1.119 5.917 -34.651 1.00 75.38 68 SER A CA 1
ATOM 567 C C . SER A 1 68 ? 1.429 6.997 -35.704 1.00 75.38 68 SER A C 1
ATOM 569 O O . SER A 1 68 ? 1.809 6.659 -36.822 1.00 75.38 68 SER A O 1
ATOM 571 N N . GLU A 1 69 ? 1.387 8.287 -35.344 1.00 72.44 69 GLU A N 1
ATOM 572 C CA . GLU A 1 69 ? 1.810 9.406 -36.213 1.00 72.44 69 GLU A CA 1
ATOM 573 C C . GLU A 1 69 ? 3.327 9.411 -36.483 1.00 72.44 69 GLU A C 1
ATOM 575 O O . GLU A 1 69 ? 3.790 10.018 -37.450 1.00 72.44 69 GLU A O 1
ATOM 580 N N . LYS A 1 70 ? 4.116 8.738 -35.634 1.00 65.56 70 LYS A N 1
ATOM 581 C CA . LYS A 1 70 ? 5.573 8.588 -35.776 1.00 65.56 70 LYS A CA 1
ATOM 582 C C . LYS A 1 70 ? 6.017 7.357 -36.565 1.00 65.56 70 LYS A C 1
ATOM 584 O O . LYS A 1 70 ? 7.213 7.239 -36.840 1.00 65.56 70 LYS A O 1
ATOM 589 N N . ALA A 1 71 ? 5.109 6.453 -36.928 1.00 53.75 71 ALA A N 1
ATOM 590 C CA . ALA A 1 71 ? 5.445 5.312 -37.770 1.00 53.75 71 ALA A CA 1
ATOM 591 C C . ALA A 1 71 ? 5.900 5.797 -39.167 1.00 53.75 71 ALA A C 1
ATOM 593 O O . ALA A 1 71 ? 5.192 6.591 -39.793 1.00 53.75 71 ALA A O 1
ATOM 594 N N . PRO A 1 72 ? 7.063 5.358 -39.693 1.00 46.56 72 PRO A N 1
ATOM 595 C CA . PRO A 1 72 ? 7.495 5.745 -41.033 1.00 46.56 72 PRO A CA 1
ATOM 596 C C . PRO A 1 72 ? 6.486 5.309 -42.103 1.00 46.56 72 PRO A C 1
ATOM 598 O O . PRO A 1 72 ? 6.061 4.155 -42.135 1.00 46.56 72 PRO A O 1
ATOM 601 N N . SER A 1 73 ? 6.136 6.224 -43.012 1.00 48.00 73 SER A N 1
ATOM 602 C CA . SER A 1 73 ? 5.218 5.961 -44.130 1.00 48.00 73 SER A CA 1
ATOM 603 C C . SER A 1 73 ? 5.884 5.110 -45.220 1.00 48.00 73 SER A C 1
ATOM 605 O O . SER A 1 73 ? 6.237 5.590 -46.300 1.00 48.00 73 SER A O 1
ATOM 607 N N . GLU A 1 74 ? 6.089 3.824 -44.940 1.00 48.47 74 GLU A N 1
ATOM 608 C CA . GLU A 1 74 ? 6.709 2.888 -45.876 1.00 48.47 74 GLU A CA 1
ATOM 609 C C . GLU A 1 74 ? 5.670 2.131 -46.718 1.00 48.47 74 GLU A C 1
ATOM 611 O O . GLU A 1 74 ? 5.518 0.916 -46.602 1.00 48.47 74 GLU A O 1
ATOM 616 N N . ARG A 1 75 ? 4.958 2.876 -47.585 1.00 45.62 75 ARG A N 1
ATOM 617 C CA . ARG A 1 75 ? 4.461 2.449 -48.920 1.00 45.62 75 ARG A CA 1
ATOM 618 C C . ARG A 1 75 ? 3.630 3.549 -49.599 1.00 45.62 75 ARG A C 1
ATOM 620 O O . ARG A 1 75 ? 2.428 3.605 -49.405 1.00 45.62 75 ARG A O 1
ATOM 627 N N . THR A 1 76 ? 4.261 4.327 -50.484 1.00 42.12 76 THR A N 1
ATOM 628 C CA . THR A 1 76 ? 3.868 4.467 -51.912 1.00 42.12 76 THR A CA 1
ATOM 629 C C . THR A 1 76 ? 4.785 5.456 -52.639 1.00 42.12 76 THR A C 1
ATOM 631 O O . THR A 1 76 ? 4.664 6.654 -52.412 1.00 42.12 76 THR A O 1
ATOM 634 N N . ALA A 1 77 ? 5.633 4.968 -53.558 1.00 37.78 77 ALA A N 1
ATOM 635 C CA . ALA A 1 77 ? 5.983 5.619 -54.838 1.00 37.78 77 ALA A CA 1
ATOM 636 C C . ALA A 1 77 ? 7.119 4.859 -55.556 1.00 37.78 77 ALA A C 1
ATOM 638 O O . ALA A 1 77 ? 8.290 5.009 -55.216 1.00 37.78 77 ALA A O 1
ATOM 639 N N . ARG A 1 78 ? 6.805 4.091 -56.611 1.00 42.41 78 ARG A N 1
ATOM 640 C CA . ARG A 1 78 ? 7.820 3.592 -57.560 1.00 42.41 78 ARG A CA 1
ATOM 641 C C . ARG A 1 78 ? 7.356 3.762 -59.007 1.00 42.41 78 ARG A C 1
ATOM 643 O O . ARG A 1 78 ? 6.973 2.795 -59.654 1.00 42.41 78 ARG A O 1
ATOM 650 N N . SER A 1 79 ? 7.394 4.996 -59.515 1.00 35.75 79 SER A N 1
ATOM 651 C CA . SER A 1 79 ? 7.268 5.281 -60.954 1.00 35.75 79 SER A CA 1
ATOM 652 C C . SER A 1 79 ? 7.781 6.681 -61.328 1.00 35.75 79 SER A C 1
ATOM 654 O O . SER A 1 79 ? 7.602 7.624 -60.565 1.00 35.75 79 SER A O 1
ATOM 656 N N . GLY A 1 80 ? 8.326 6.832 -62.542 1.00 35.62 80 GLY A N 1
ATOM 657 C CA . GLY A 1 80 ? 7.870 7.949 -63.386 1.00 35.62 80 GLY A CA 1
ATOM 658 C C . GLY A 1 80 ? 8.663 9.263 -63.492 1.00 35.62 80 GLY A C 1
ATOM 659 O O . GLY A 1 80 ? 8.050 10.316 -63.494 1.00 35.62 80 GLY A O 1
ATOM 660 N N . THR A 1 81 ? 9.972 9.219 -63.771 1.00 35.75 81 THR A N 1
ATOM 661 C CA . THR A 1 81 ? 10.664 10.125 -64.740 1.00 35.75 81 THR A CA 1
ATOM 662 C C . THR A 1 81 ? 10.601 11.684 -64.679 1.00 35.75 81 THR A C 1
ATOM 664 O O . THR A 1 81 ? 9.568 12.297 -64.909 1.00 35.75 81 THR A O 1
ATOM 667 N N . ARG A 1 82 ? 11.816 12.276 -64.783 1.00 37.56 82 ARG A N 1
ATOM 668 C CA . ARG A 1 82 ? 12.263 13.380 -65.700 1.00 37.56 82 ARG A CA 1
ATOM 669 C C . ARG A 1 82 ? 12.324 14.884 -65.270 1.00 37.56 82 ARG A C 1
ATOM 671 O O . ARG A 1 82 ? 11.328 15.588 -65.268 1.00 37.56 82 ARG A O 1
ATOM 678 N N . ARG A 1 83 ? 13.585 15.387 -65.307 1.00 32.75 83 ARG A N 1
ATOM 679 C CA . ARG A 1 83 ? 14.129 16.688 -65.836 1.00 32.75 83 ARG A CA 1
ATOM 680 C C . ARG A 1 83 ? 14.344 17.931 -64.924 1.00 32.75 83 ARG A C 1
ATOM 682 O O . ARG A 1 83 ? 13.440 18.715 -64.699 1.00 32.75 83 ARG A O 1
ATOM 689 N N . ARG A 1 84 ? 15.642 18.195 -64.659 1.00 32.28 84 ARG A N 1
ATOM 690 C CA . ARG A 1 84 ? 16.414 19.476 -64.774 1.00 32.28 84 ARG A CA 1
ATOM 691 C C . ARG A 1 84 ? 15.820 20.812 -64.246 1.00 32.28 84 ARG A C 1
ATOM 693 O O . ARG A 1 84 ? 15.074 21.459 -64.967 1.00 32.28 84 ARG A O 1
ATOM 700 N N . ALA A 1 85 ? 16.321 21.261 -63.082 1.00 31.28 85 ALA A N 1
ATOM 701 C CA . ALA A 1 85 ? 17.349 22.322 -62.850 1.00 31.28 85 ALA A CA 1
ATOM 702 C C . ALA A 1 85 ? 17.456 23.554 -63.800 1.00 31.28 85 ALA A C 1
ATOM 704 O O . ALA A 1 85 ? 17.181 23.389 -64.991 1.00 31.28 85 ALA A O 1
ATOM 705 N N . PRO A 1 86 ? 18.021 24.722 -63.366 1.00 50.22 86 PRO A N 1
ATOM 706 C CA . PRO A 1 86 ? 18.791 25.038 -62.129 1.00 50.22 86 PRO A CA 1
ATOM 707 C C . PRO A 1 86 ? 18.190 26.271 -61.359 1.00 50.22 86 PRO A C 1
ATOM 709 O O . PRO A 1 86 ? 16.970 26.372 -61.393 1.00 50.22 86 PRO A O 1
ATOM 712 N N . SER A 1 87 ? 18.838 27.219 -60.634 1.00 33.62 87 SER A N 1
ATOM 713 C CA . SER A 1 87 ? 20.228 27.562 -60.190 1.00 33.62 87 SER A CA 1
ATOM 714 C C . SER A 1 87 ? 20.213 28.577 -58.999 1.00 33.62 87 SER A C 1
ATOM 716 O O . SER A 1 87 ? 19.183 29.202 -58.787 1.00 33.62 87 SER A O 1
ATOM 718 N N . SER A 1 88 ? 21.376 28.826 -58.343 1.00 32.88 88 SER A N 1
ATOM 719 C CA . SER A 1 88 ? 21.909 30.148 -57.843 1.00 32.88 88 SER A CA 1
ATOM 720 C C . SER A 1 88 ? 21.098 31.028 -56.834 1.00 32.88 88 SER A C 1
ATOM 722 O O . SER A 1 88 ? 19.905 31.197 -57.013 1.00 32.88 88 SER A O 1
ATOM 724 N N . THR A 1 89 ? 21.641 31.735 -55.814 1.00 31.69 89 THR A N 1
ATOM 725 C CA . THR A 1 89 ? 23.036 32.018 -55.362 1.00 31.69 89 THR A CA 1
ATOM 726 C C . THR A 1 89 ? 23.098 32.678 -53.951 1.00 31.69 89 THR A C 1
ATOM 728 O O . THR A 1 89 ? 22.186 33.414 -53.610 1.00 31.69 89 THR A O 1
ATOM 731 N N . VAL A 1 90 ? 24.214 32.463 -53.221 1.00 30.55 90 VAL A N 1
ATOM 732 C CA . VAL A 1 90 ? 24.876 33.196 -52.083 1.00 30.55 90 VAL A CA 1
ATOM 733 C C . VAL A 1 90 ? 24.095 33.996 -50.993 1.00 30.55 90 VAL A C 1
ATOM 735 O O . VAL A 1 90 ? 23.181 34.759 -51.269 1.00 30.55 90 VAL A O 1
ATOM 738 N N . SER A 1 91 ? 24.669 33.957 -49.773 1.00 31.81 91 SER A N 1
ATOM 739 C CA . SER A 1 91 ? 24.838 35.059 -48.784 1.00 31.81 91 SER A CA 1
ATOM 740 C C . SER A 1 91 ? 24.018 35.073 -47.478 1.00 31.81 91 SER A C 1
ATOM 742 O O . SER A 1 91 ? 22.808 35.267 -47.446 1.00 31.81 91 SER A O 1
ATOM 744 N N . SER A 1 92 ? 24.769 34.994 -46.375 1.00 30.31 92 SER A N 1
ATOM 745 C CA . SER A 1 92 ? 24.418 35.347 -44.985 1.00 30.31 92 SER A CA 1
ATOM 746 C C . SER A 1 92 ? 24.781 36.829 -44.696 1.00 30.31 92 SER A C 1
ATOM 748 O O . SER A 1 92 ? 25.330 37.485 -45.580 1.00 30.31 92 SER A O 1
ATOM 750 N N . PRO A 1 93 ? 24.733 37.332 -43.443 1.00 52.69 93 PRO A N 1
ATOM 751 C CA . PRO A 1 93 ? 23.649 37.349 -42.446 1.00 52.69 93 PRO A CA 1
ATOM 752 C C . PRO A 1 93 ? 23.358 38.791 -41.935 1.00 52.69 93 PRO A C 1
ATOM 754 O O . PRO A 1 93 ? 24.093 39.713 -42.265 1.00 52.69 93 PRO A O 1
ATOM 757 N N . GLN A 1 94 ? 22.367 38.976 -41.042 1.00 29.19 94 GLN A N 1
ATOM 758 C CA . GLN A 1 94 ? 22.484 39.679 -39.731 1.00 29.19 94 GLN A CA 1
ATOM 759 C C . GLN A 1 94 ? 21.154 40.254 -39.187 1.00 29.19 94 GLN A C 1
ATOM 761 O O . GLN A 1 94 ? 20.218 40.546 -39.918 1.00 29.19 94 GLN A O 1
ATOM 766 N N . SER A 1 95 ? 21.169 40.524 -37.872 1.00 29.66 95 SER A N 1
ATOM 767 C CA . SER A 1 95 ? 20.317 41.473 -37.134 1.00 29.66 95 SER A CA 1
ATOM 768 C C . SER A 1 95 ? 18.840 41.117 -36.899 1.00 29.66 95 SER A C 1
ATOM 770 O O . SER A 1 95 ? 17.977 41.300 -37.753 1.00 29.66 95 SER A O 1
ATOM 772 N N . ARG A 1 96 ? 18.515 40.874 -35.620 1.00 33.41 96 ARG A N 1
ATOM 773 C CA . ARG A 1 96 ? 17.868 41.929 -34.813 1.00 33.41 96 ARG A CA 1
ATOM 774 C C . ARG A 1 96 ? 18.189 41.795 -33.323 1.00 33.41 96 ARG A C 1
ATOM 776 O O . ARG A 1 96 ? 18.288 40.702 -32.778 1.00 33.41 96 ARG A O 1
ATOM 783 N N . ARG A 1 97 ? 18.398 42.946 -32.682 1.00 30.89 97 ARG A N 1
ATOM 784 C CA . ARG A 1 97 ? 18.879 43.116 -31.304 1.00 30.89 97 ARG A CA 1
ATOM 785 C C . ARG A 1 97 ? 17.777 43.771 -30.473 1.00 30.89 97 ARG A C 1
ATOM 787 O O . ARG A 1 97 ? 17.498 44.938 -30.715 1.00 30.89 97 ARG A O 1
ATOM 794 N N . SER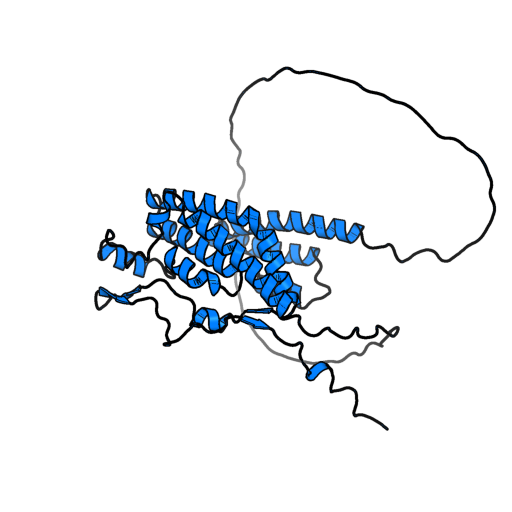 A 1 98 ? 17.273 43.043 -29.467 1.00 33.97 98 SER A N 1
ATOM 795 C CA . SER A 1 98 ? 16.460 43.553 -28.340 1.00 33.97 98 SER A CA 1
ATOM 796 C C . SER A 1 98 ? 15.142 44.278 -28.748 1.00 33.97 98 SER A C 1
ATOM 798 O O . SER A 1 98 ? 14.804 44.302 -29.924 1.00 33.97 98 SER A O 1
ATOM 800 N N . SER A 1 99 ? 14.261 44.792 -27.870 1.00 35.00 99 SER A N 1
ATOM 801 C CA . SER A 1 99 ? 14.169 44.806 -26.394 1.00 35.00 99 SER A CA 1
ATOM 802 C C . SER A 1 99 ? 12.712 45.034 -25.931 1.00 35.00 99 SER A C 1
ATOM 804 O O . SER A 1 99 ? 12.035 45.770 -26.632 1.00 35.00 99 SER A O 1
ATOM 806 N N . LYS A 1 100 ? 12.347 44.597 -24.701 1.00 33.69 100 LYS A N 1
ATOM 807 C CA . LYS A 1 100 ? 11.507 45.315 -23.682 1.00 33.69 100 LYS A CA 1
ATOM 808 C C . LYS A 1 100 ? 10.057 45.774 -24.069 1.00 33.69 100 LYS A C 1
ATOM 810 O O . LYS A 1 100 ? 9.780 46.058 -25.215 1.00 33.69 100 LYS A O 1
ATOM 815 N N . ARG A 1 101 ? 9.070 45.969 -23.166 1.00 30.20 101 ARG A N 1
ATOM 816 C CA . ARG A 1 101 ? 8.872 45.675 -21.714 1.00 30.20 101 ARG A CA 1
ATOM 817 C C . ARG A 1 101 ? 7.488 46.189 -21.242 1.00 30.20 101 ARG A C 1
ATOM 819 O O . ARG A 1 101 ? 7.179 47.341 -21.511 1.00 30.20 101 ARG A O 1
ATOM 826 N N . GLY A 1 102 ? 6.793 45.435 -20.375 1.00 28.12 102 GLY A N 1
ATOM 827 C CA . GLY 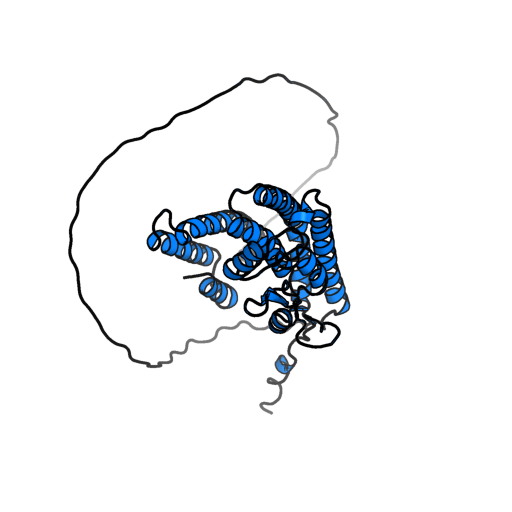A 1 102 ? 5.622 45.894 -19.582 1.00 28.12 102 GLY A CA 1
ATOM 828 C C . GLY A 1 102 ? 4.289 45.932 -20.352 1.00 28.12 102 GLY A C 1
ATOM 829 O O . GLY A 1 102 ? 4.310 45.890 -21.574 1.00 28.12 102 GLY A O 1
ATOM 830 N N . GLY A 1 103 ? 3.106 45.979 -19.721 1.00 28.50 103 GLY A N 1
ATOM 831 C CA . GLY A 1 103 ? 2.688 45.851 -18.300 1.00 28.50 103 GLY A CA 1
ATOM 832 C C . GLY A 1 103 ? 1.257 45.248 -18.254 1.00 28.50 103 GLY A C 1
ATOM 833 O O . GLY A 1 103 ? 0.616 45.197 -19.294 1.00 28.50 103 GLY A O 1
ATOM 834 N N . ARG A 1 104 ? 0.716 44.645 -17.177 1.00 29.64 104 ARG A N 1
ATOM 835 C CA . ARG A 1 104 ? 0.475 45.148 -15.799 1.00 29.64 104 ARG A CA 1
ATOM 836 C C . ARG A 1 104 ? -0.325 46.465 -15.810 1.00 29.64 104 ARG A C 1
ATOM 838 O O . ARG A 1 104 ? 0.162 47.418 -16.401 1.00 29.64 104 ARG A O 1
ATOM 845 N N . THR A 1 105 ? -1.454 46.633 -15.112 1.00 31.20 105 THR A N 1
ATOM 846 C CA . THR A 1 105 ? -2.206 45.799 -14.127 1.00 31.20 105 THR A CA 1
ATOM 847 C C . THR A 1 105 ? -3.388 45.038 -14.805 1.00 31.20 105 TH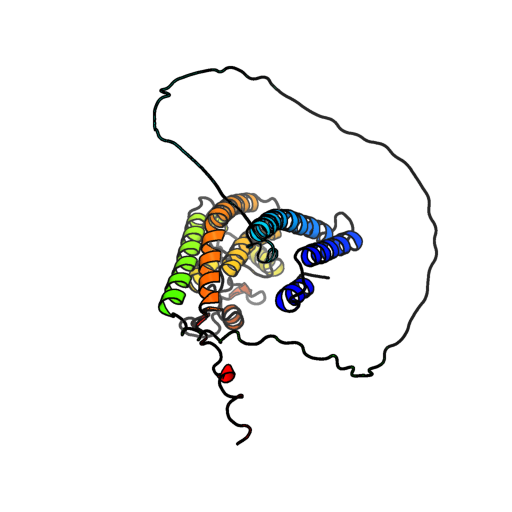R A C 1
ATOM 849 O O . THR A 1 105 ? -3.235 44.744 -15.983 1.00 31.20 105 THR A O 1
ATOM 852 N N . GLN A 1 106 ? -4.522 44.577 -14.228 1.00 31.94 106 GLN A N 1
ATOM 853 C CA . GLN A 1 106 ? -5.132 44.600 -12.871 1.00 31.94 106 GLN A CA 1
ATOM 854 C C . GLN A 1 106 ? -5.998 43.323 -12.617 1.00 31.94 106 GLN A C 1
ATOM 856 O O . GLN A 1 106 ? -5.676 42.270 -13.155 1.00 31.94 106 GLN A O 1
ATOM 861 N N . ALA A 1 107 ? -7.051 43.385 -11.780 1.00 30.92 107 ALA A N 1
ATOM 862 C CA . ALA A 1 107 ? -7.935 42.272 -11.391 1.00 30.92 107 ALA A CA 1
ATOM 863 C C . ALA A 1 107 ? -9.376 42.747 -11.075 1.00 30.92 107 ALA A C 1
ATOM 865 O O . ALA A 1 107 ? -9.568 43.919 -10.750 1.00 30.92 107 ALA A O 1
ATOM 866 N N . THR A 1 108 ? -10.353 41.828 -11.069 1.00 31.83 108 THR A N 1
ATOM 867 C CA . THR A 1 108 ? -11.722 41.995 -10.510 1.00 31.83 108 THR A CA 1
ATOM 868 C C . THR A 1 108 ? -12.263 40.654 -9.964 1.00 31.83 108 THR A C 1
ATOM 870 O O . THR A 1 108 ? -11.528 39.669 -9.921 1.00 31.83 108 THR A O 1
ATOM 873 N N . ARG A 1 109 ? -13.488 40.625 -9.405 1.00 31.88 109 ARG A N 1
ATOM 874 C CA . ARG A 1 109 ? -13.849 39.741 -8.274 1.00 31.88 109 ARG A CA 1
ATOM 875 C C . ARG A 1 109 ? -15.203 39.009 -8.405 1.00 31.88 109 ARG A C 1
ATOM 877 O O . ARG A 1 109 ? -16.177 39.613 -8.825 1.00 31.88 109 ARG A O 1
ATOM 884 N N . SER A 1 110 ? -15.258 37.808 -7.809 1.00 30.17 110 SER A N 1
ATOM 885 C CA . SER A 1 110 ? -16.393 37.243 -7.033 1.00 30.17 110 SER A CA 1
ATOM 886 C C . SER A 1 110 ? -17.658 36.648 -7.717 1.00 30.17 110 SER A C 1
ATOM 888 O O . SER A 1 110 ? -18.402 37.342 -8.391 1.00 30.17 110 SER A O 1
ATOM 890 N N . THR A 1 111 ? -18.025 35.433 -7.246 1.00 28.70 111 THR A N 1
ATOM 891 C CA . THR A 1 111 ? -19.400 34.920 -6.915 1.00 28.70 111 THR A CA 1
ATOM 892 C C . THR A 1 111 ? -20.436 34.590 -8.024 1.00 28.70 111 THR A C 1
ATOM 894 O O . THR A 1 111 ? -20.357 35.166 -9.095 1.00 28.70 111 THR A O 1
ATOM 897 N N . LYS A 1 112 ? -21.497 33.756 -7.838 1.00 28.64 112 LYS A N 1
ATOM 898 C CA . LYS A 1 112 ? -21.841 32.587 -6.947 1.00 28.64 112 LYS A CA 1
ATOM 899 C C . LYS A 1 112 ? -23.300 32.107 -7.246 1.00 28.64 112 LYS A C 1
ATOM 901 O O . LYS A 1 112 ? -24.135 32.976 -7.454 1.00 28.64 112 LYS A O 1
ATOM 906 N N . LYS A 1 113 ? -23.639 30.799 -7.086 1.00 28.58 113 LYS A N 1
ATOM 907 C CA . LYS A 1 113 ? -25.023 30.189 -7.149 1.00 28.58 113 LYS A CA 1
ATOM 908 C C . LYS A 1 113 ? -25.708 30.262 -8.552 1.00 28.58 113 LYS A C 1
ATOM 910 O O . LYS A 1 113 ? -25.155 30.930 -9.411 1.00 28.58 113 LYS A O 1
ATOM 915 N N . THR A 1 114 ? -26.817 29.588 -8.933 1.00 26.23 114 THR A N 1
ATOM 916 C CA . THR A 1 114 ? -27.821 28.607 -8.375 1.00 26.23 114 THR A CA 1
ATOM 917 C C . THR A 1 114 ? -28.436 27.840 -9.589 1.00 26.23 114 THR A C 1
ATOM 919 O O . THR A 1 114 ? -28.507 28.439 -10.651 1.00 26.23 114 THR A O 1
ATOM 922 N N . ALA A 1 115 ? -28.691 26.519 -9.609 1.00 27.95 115 ALA A N 1
ATOM 923 C CA . ALA A 1 115 ? -29.776 25.685 -9.023 1.00 27.95 115 ALA A CA 1
ATOM 924 C C . ALA A 1 115 ? -31.139 25.629 -9.788 1.00 27.95 115 ALA A C 1
ATOM 926 O O . ALA A 1 115 ? -31.689 26.672 -10.117 1.00 27.95 115 ALA A O 1
ATOM 927 N N . ALA A 1 116 ? -31.697 24.403 -9.930 1.00 28.05 116 ALA A N 1
ATOM 928 C CA . ALA A 1 116 ? -33.009 23.987 -10.508 1.00 28.05 116 ALA A CA 1
ATOM 929 C C . ALA A 1 116 ? -33.256 24.240 -12.026 1.00 28.05 116 ALA A C 1
ATOM 931 O O . ALA A 1 116 ? -32.711 25.179 -12.588 1.00 28.05 116 ALA A O 1
ATOM 932 N N . GLY A 1 117 ? -34.066 23.460 -12.773 1.00 24.03 117 GLY A N 1
ATOM 933 C CA . GLY A 1 117 ? -34.713 22.148 -12.515 1.00 24.03 117 GLY A CA 1
ATOM 934 C C . GLY A 1 117 ? -36.170 22.035 -13.041 1.00 24.03 117 GLY A C 1
ATOM 935 O O . GLY A 1 117 ? -36.964 22.924 -12.750 1.00 24.03 117 GLY A O 1
ATOM 936 N N . ASN A 1 118 ? -36.566 20.960 -13.761 1.00 30.23 118 ASN A N 1
ATOM 937 C CA . ASN A 1 118 ? -37.991 20.663 -14.072 1.00 30.23 118 ASN A CA 1
ATOM 938 C C . ASN A 1 118 ? -38.311 19.168 -14.398 1.00 30.23 118 ASN A C 1
ATOM 940 O O . ASN A 1 118 ? -37.410 18.344 -14.511 1.00 30.23 118 ASN A O 1
ATOM 944 N N . LYS A 1 119 ? -39.616 18.847 -14.500 1.00 28.45 119 LYS A N 1
ATOM 945 C CA . LYS A 1 119 ? -40.317 17.536 -14.437 1.00 28.45 119 LYS A CA 1
ATOM 946 C C . LYS A 1 119 ? -40.684 16.917 -15.813 1.00 28.45 119 LYS A C 1
ATOM 948 O O . LYS A 1 119 ? -40.820 17.669 -16.772 1.00 28.45 119 LYS A O 1
ATOM 953 N N . GLY A 1 120 ? -41.103 15.632 -15.849 1.00 24.56 120 GLY A N 1
ATOM 954 C CA . GLY A 1 120 ? -42.183 15.167 -16.765 1.00 24.56 120 GLY A CA 1
ATOM 955 C C . GLY A 1 120 ? -42.263 13.665 -17.158 1.00 24.56 120 GLY A C 1
ATOM 956 O O . GLY A 1 120 ? -41.307 13.142 -17.708 1.00 24.56 120 GLY A O 1
ATOM 957 N N . GLY A 1 121 ? -43.442 13.021 -16.993 1.00 27.89 121 GLY A N 1
ATOM 958 C CA . GLY A 1 121 ? -43.813 11.670 -17.525 1.00 27.89 121 GLY A CA 1
ATOM 959 C C . GLY A 1 121 ? -43.457 10.474 -16.607 1.00 27.89 121 GLY A C 1
ATOM 960 O O . GLY A 1 121 ? -42.397 10.514 -16.002 1.00 27.89 121 GLY A O 1
ATOM 961 N N . ARG A 1 122 ? -44.263 9.424 -16.309 1.00 29.73 122 ARG A N 1
ATOM 962 C CA . ARG A 1 122 ? -45.388 8.665 -16.954 1.00 29.73 122 ARG A CA 1
ATOM 963 C C . ARG A 1 122 ? -44.961 7.853 -18.197 1.00 29.73 122 ARG A C 1
ATOM 965 O O . ARG A 1 122 ? -44.304 8.434 -19.045 1.00 29.73 122 ARG A O 1
ATOM 972 N N . LYS A 1 123 ? -45.329 6.568 -18.404 1.00 29.89 123 LYS A N 1
ATOM 973 C CA . LYS A 1 123 ? -46.292 5.618 -17.754 1.00 29.89 123 LYS A CA 1
ATOM 974 C C . LYS A 1 123 ? -45.755 4.150 -17.859 1.00 29.89 123 LYS A C 1
ATOM 976 O O . LYS A 1 123 ? -44.655 3.976 -18.365 1.00 29.89 123 LYS A O 1
ATOM 981 N N . ALA A 1 124 ? -46.486 3.119 -17.399 1.00 28.75 124 ALA A N 1
ATOM 982 C CA . ALA A 1 124 ? -46.011 1.725 -17.232 1.00 28.75 124 ALA A CA 1
ATOM 983 C C . ALA A 1 124 ? -46.818 0.624 -17.980 1.00 28.75 124 ALA A C 1
ATOM 985 O O . ALA A 1 124 ? -47.980 0.853 -18.321 1.00 28.75 124 ALA A O 1
ATOM 986 N N . SER A 1 125 ? -46.191 -0.558 -18.133 1.00 30.88 125 SER A N 1
ATOM 987 C CA . SER A 1 125 ? -46.726 -1.927 -18.390 1.00 30.88 125 SER A CA 1
ATOM 988 C C . SER A 1 125 ? -45.549 -2.920 -18.210 1.00 30.88 125 SER A C 1
ATOM 990 O O . SER A 1 125 ? -44.491 -2.659 -18.776 1.00 30.88 125 SER A O 1
ATOM 992 N N . GLU A 1 126 ? -45.524 -3.898 -17.296 1.00 27.97 126 GLU A N 1
ATOM 993 C CA . GLU A 1 126 ? -46.279 -5.176 -17.212 1.00 27.97 126 GLU A CA 1
ATOM 994 C C . GLU A 1 126 ? -45.975 -6.211 -18.320 1.00 27.97 126 GLU A C 1
ATOM 996 O O . GLU A 1 126 ? -46.098 -5.900 -19.501 1.00 27.97 126 GLU A O 1
ATOM 1001 N N . GLY A 1 127 ? -45.650 -7.456 -17.918 1.00 27.91 127 GLY A N 1
ATOM 1002 C CA . GLY A 1 127 ? -45.604 -8.651 -18.786 1.00 27.91 127 GLY A CA 1
ATOM 1003 C C . GLY A 1 127 ? -44.294 -9.469 -18.773 1.00 27.91 127 GLY A C 1
ATOM 1004 O O . GLY A 1 127 ? -43.284 -9.036 -19.313 1.00 27.91 127 GLY A O 1
ATOM 1005 N N . GLY A 1 128 ? -44.337 -10.690 -18.224 1.00 26.19 128 GLY A N 1
ATOM 1006 C CA . GLY A 1 128 ? -43.416 -11.811 -18.529 1.00 26.19 128 GLY A CA 1
ATOM 1007 C C . GLY A 1 128 ? -44.244 -13.036 -18.975 1.00 26.19 128 GLY A C 1
ATOM 1008 O O . GLY A 1 128 ? -45.395 -12.819 -19.360 1.00 26.19 128 GLY A O 1
ATOM 1009 N N . PRO A 1 129 ? -43.792 -14.307 -18.834 1.00 46.31 129 PRO A N 1
ATOM 1010 C CA . PRO A 1 129 ? -42.486 -14.826 -18.393 1.00 46.31 129 PRO A CA 1
ATOM 1011 C C . PRO A 1 129 ? -41.965 -15.965 -19.340 1.00 46.31 129 PRO A C 1
ATOM 1013 O O . PRO A 1 129 ? -42.223 -15.905 -20.533 1.00 46.31 129 PRO A O 1
ATOM 1016 N N . VAL A 1 130 ? -41.299 -17.004 -18.788 1.00 30.67 130 VAL A N 1
ATOM 1017 C CA . VAL A 1 130 ? -40.939 -18.348 -19.347 1.00 30.67 130 VAL A CA 1
ATOM 1018 C C . VAL A 1 130 ? -39.859 -18.464 -20.450 1.00 30.67 130 VAL A C 1
ATOM 1020 O O . VAL A 1 130 ? -39.694 -17.549 -21.242 1.00 30.67 130 VAL A O 1
ATOM 1023 N N . THR A 1 131 ? -39.123 -19.582 -20.637 1.00 28.59 131 THR A N 1
ATOM 1024 C CA . THR A 1 131 ? -38.422 -20.539 -19.722 1.00 28.59 131 THR A CA 1
ATOM 1025 C C . THR A 1 131 ? -37.450 -21.431 -20.534 1.00 28.59 131 THR A C 1
ATOM 1027 O O . THR A 1 131 ? -37.791 -21.797 -21.650 1.00 28.59 131 THR A O 1
ATOM 1030 N N . SER A 1 132 ? -36.367 -21.916 -19.902 1.00 30.47 132 SER A N 1
ATOM 1031 C CA . SER A 1 132 ? -35.689 -23.222 -20.142 1.00 30.47 132 SER A CA 1
ATOM 1032 C C . SER A 1 132 ? -34.992 -23.568 -21.479 1.00 30.47 132 SER A C 1
ATOM 1034 O O . SER A 1 132 ? -35.620 -23.618 -22.527 1.00 30.47 132 SER A O 1
ATOM 1036 N N . GLY A 1 133 ? -33.773 -24.127 -21.361 1.00 25.30 133 GLY A N 1
ATOM 1037 C CA . GLY A 1 133 ? -33.522 -25.499 -21.856 1.00 25.30 133 GLY A CA 1
ATOM 1038 C C . GLY A 1 133 ? -32.340 -25.755 -22.812 1.00 25.30 133 GLY A C 1
ATOM 1039 O O . GLY A 1 133 ? -32.382 -25.305 -23.945 1.00 25.30 133 GLY A O 1
ATOM 1040 N N . ALA A 1 134 ? -31.398 -26.611 -22.367 1.00 28.53 134 ALA A N 1
ATOM 1041 C CA . ALA A 1 134 ? -30.344 -27.343 -23.117 1.00 28.53 134 ALA A CA 1
ATOM 1042 C C . ALA A 1 134 ? -29.320 -26.518 -23.954 1.00 28.53 134 ALA A C 1
ATOM 1044 O O . ALA A 1 134 ? -29.664 -25.517 -24.561 1.00 28.53 134 ALA A O 1
ATOM 1045 N N . ALA A 1 135 ? -28.003 -26.778 -24.001 1.00 26.84 135 ALA A N 1
ATOM 1046 C CA . ALA A 1 135 ? -27.128 -27.950 -23.781 1.00 26.84 135 ALA A CA 1
ATOM 1047 C C . ALA A 1 135 ? -26.923 -28.876 -25.003 1.00 26.84 135 ALA A C 1
ATOM 1049 O O . ALA A 1 135 ? -27.878 -29.222 -25.688 1.00 26.84 135 ALA A O 1
ATOM 1050 N N . SER A 1 136 ? -25.670 -29.338 -25.188 1.00 29.09 136 SER A N 1
ATOM 1051 C CA . SER A 1 136 ? -25.146 -30.170 -26.303 1.00 29.09 136 SER A CA 1
ATOM 1052 C C . SER A 1 136 ? -25.129 -29.482 -27.691 1.00 29.09 136 SER A C 1
ATOM 1054 O O . SER A 1 136 ? -25.934 -28.596 -27.944 1.00 29.09 136 SER A O 1
ATOM 1056 N N . SER A 1 137 ? -24.215 -29.779 -28.625 1.00 28.22 137 SER A N 1
ATOM 1057 C CA . SER A 1 137 ? -22.982 -30.596 -28.575 1.00 28.22 137 SER A CA 1
ATOM 1058 C C . SER A 1 137 ? -21.993 -30.184 -29.679 1.00 28.22 137 SER A C 1
ATOM 1060 O O . SER A 1 137 ? -22.346 -29.499 -30.633 1.00 28.22 137 SER A O 1
ATOM 1062 N N . SER A 1 138 ? -20.757 -30.665 -29.554 1.00 31.78 138 SER A N 1
ATOM 1063 C CA . SER A 1 138 ? -19.684 -30.623 -30.553 1.00 31.78 138 SER A CA 1
ATOM 1064 C C . SER A 1 138 ? -20.071 -31.060 -31.974 1.00 31.78 138 SER A C 1
ATOM 1066 O O . SER A 1 138 ? -20.656 -32.130 -32.149 1.00 31.78 138 SER A O 1
ATOM 1068 N N . SER A 1 139 ? -19.519 -30.378 -32.978 1.00 29.17 139 SER A N 1
ATOM 1069 C CA . SER A 1 139 ? -18.979 -31.041 -34.173 1.00 29.17 139 SER A CA 1
ATOM 1070 C C . SER A 1 139 ? -17.825 -30.231 -34.771 1.00 29.17 139 SER A C 1
ATOM 1072 O O . SER A 1 139 ? -17.882 -29.008 -34.885 1.00 29.17 139 SER A O 1
ATOM 1074 N N . SER A 1 140 ? -16.739 -30.919 -35.115 1.00 33.41 140 SER A N 1
ATOM 1075 C CA . SER A 1 140 ? -15.605 -30.359 -35.845 1.00 33.41 140 SER A CA 1
ATOM 1076 C C . SER A 1 140 ? -15.854 -30.428 -37.353 1.00 33.41 140 SER A C 1
ATOM 1078 O O . SER A 1 140 ? -16.355 -31.427 -37.865 1.00 33.41 140 SER A O 1
ATOM 1080 N N . SER A 1 141 ? -15.426 -29.403 -38.088 1.00 29.94 141 SER A N 1
ATOM 1081 C CA . SER A 1 141 ? -15.239 -29.496 -39.539 1.00 29.94 141 SER A CA 1
ATOM 1082 C C . SER A 1 141 ? -14.073 -28.616 -39.972 1.00 29.94 141 SER A C 1
ATOM 1084 O O . SER A 1 141 ? -14.022 -27.433 -39.639 1.00 29.94 141 SER A O 1
ATOM 1086 N N . SER A 1 142 ? -13.132 -29.199 -40.707 1.00 36.59 142 SER A N 1
ATOM 1087 C CA . SER A 1 142 ? -11.956 -28.516 -41.238 1.00 36.59 142 SER A CA 1
ATOM 1088 C C . SER A 1 142 ? -12.268 -27.814 -42.563 1.00 36.59 142 SER A C 1
ATOM 1090 O O . SER A 1 142 ? -12.962 -28.351 -43.423 1.00 36.59 142 SER A O 1
ATOM 1092 N N . SER A 1 143 ? -11.691 -26.630 -42.765 1.00 30.52 143 SER A N 1
ATOM 1093 C CA . SER A 1 143 ? -11.510 -26.056 -44.102 1.00 30.52 143 SER A CA 1
ATOM 1094 C C . SER A 1 143 ? -10.127 -25.414 -44.174 1.00 30.52 143 SER A C 1
ATOM 1096 O O . SER A 1 143 ? -9.762 -24.606 -43.323 1.00 30.52 143 SER A O 1
ATOM 1098 N N . ALA A 1 144 ? -9.321 -25.851 -45.140 1.00 31.41 144 ALA A N 1
ATOM 1099 C CA . ALA A 1 144 ? -7.975 -25.334 -45.348 1.00 31.41 144 ALA A CA 1
ATOM 1100 C C . ALA A 1 144 ? -8.013 -24.136 -46.303 1.00 31.41 144 ALA A C 1
ATOM 1102 O O . ALA A 1 144 ? -8.736 -24.160 -47.298 1.00 31.41 144 ALA A O 1
ATOM 1103 N N . PHE A 1 145 ? -7.182 -23.129 -46.036 1.00 32.81 145 PHE A N 1
ATOM 1104 C CA . PHE A 1 145 ? -6.902 -22.031 -46.961 1.00 32.81 145 PHE A CA 1
ATOM 1105 C C . PHE A 1 145 ? -5.384 -21.902 -47.171 1.00 32.81 145 PHE A C 1
ATOM 1107 O O . PHE A 1 145 ? -4.619 -22.237 -46.264 1.00 32.81 145 PHE A O 1
ATOM 1114 N N . PRO A 1 146 ? -4.928 -21.500 -48.372 1.00 33.97 146 PRO A N 1
ATOM 1115 C CA . PRO A 1 146 ? -3.539 -21.675 -48.781 1.00 33.97 146 PRO A CA 1
ATOM 1116 C C . PRO A 1 146 ? -2.587 -20.638 -48.174 1.00 33.97 146 PRO A C 1
ATOM 1118 O O . PRO A 1 146 ? -2.870 -19.441 -48.132 1.00 33.97 146 PRO A O 1
ATOM 1121 N N . THR A 1 147 ? -1.412 -21.116 -47.778 1.00 32.78 147 THR A N 1
ATOM 1122 C CA . THR A 1 147 ? -0.302 -20.320 -47.248 1.00 32.78 147 THR A CA 1
ATOM 1123 C C . THR A 1 147 ? 0.314 -19.406 -48.313 1.00 32.78 147 THR A C 1
ATOM 1125 O O . THR A 1 147 ? 0.688 -19.870 -49.388 1.00 32.78 147 THR A O 1
ATOM 1128 N N . LEU A 1 148 ? 0.516 -18.126 -47.982 1.00 30.61 148 LEU A N 1
ATOM 1129 C CA . LEU A 1 148 ? 1.325 -17.180 -48.762 1.00 30.61 148 LEU A CA 1
ATOM 1130 C C . LEU A 1 148 ? 2.314 -16.439 -47.846 1.00 30.61 148 LEU A C 1
ATOM 1132 O O . LEU A 1 148 ? 2.050 -15.325 -47.397 1.00 30.61 148 LEU A O 1
ATOM 1136 N N . PHE A 1 149 ? 3.465 -17.063 -47.584 1.00 36.16 149 PHE A N 1
ATOM 1137 C CA . PHE A 1 149 ? 4.614 -16.409 -46.950 1.00 36.16 149 PHE A CA 1
ATOM 1138 C C . PHE A 1 149 ? 5.547 -15.784 -48.001 1.00 36.16 149 PHE A C 1
ATOM 1140 O O . PHE A 1 149 ? 5.887 -16.443 -48.985 1.00 36.16 149 PHE A O 1
ATOM 1147 N N . PRO A 1 150 ? 6.055 -14.567 -47.757 1.00 35.56 150 PRO A N 1
ATOM 1148 C CA . PRO A 1 150 ? 7.410 -14.156 -48.115 1.00 35.56 150 PRO A CA 1
ATOM 1149 C C . PRO A 1 150 ? 8.387 -14.542 -46.986 1.00 35.56 150 PRO A C 1
ATOM 1151 O O . PRO A 1 150 ? 8.027 -14.465 -45.812 1.00 35.56 150 PRO A O 1
ATOM 1154 N N . SER A 1 151 ? 9.605 -14.959 -47.336 1.00 34.91 151 SER A N 1
ATOM 1155 C CA . SER A 1 151 ? 10.580 -15.549 -46.402 1.00 34.91 151 SER A CA 1
ATOM 1156 C C . SER A 1 151 ? 11.343 -14.555 -45.508 1.00 34.91 151 SER A C 1
ATOM 1158 O O . SER A 1 151 ? 11.379 -13.354 -45.764 1.00 34.91 151 SER A O 1
ATOM 1160 N N . ASP A 1 152 ? 12.040 -15.139 -44.527 1.00 36.16 152 ASP A N 1
ATOM 1161 C CA . ASP A 1 152 ? 13.261 -14.656 -43.864 1.00 36.16 152 ASP A CA 1
ATOM 1162 C C . ASP A 1 152 ? 13.204 -13.365 -43.030 1.00 36.16 152 ASP A C 1
ATOM 1164 O O . ASP A 1 152 ? 13.656 -12.293 -43.430 1.00 36.16 152 ASP A O 1
ATOM 1168 N N . SER A 1 153 ? 12.840 -13.556 -41.759 1.00 37.25 153 SER A N 1
ATOM 1169 C CA . SER A 1 153 ? 13.451 -12.829 -40.638 1.00 37.25 153 SER A CA 1
ATOM 1170 C C . SER A 1 153 ? 14.383 -13.787 -39.894 1.00 37.25 153 SER A C 1
ATOM 1172 O O . SER A 1 153 ? 13.913 -14.738 -39.269 1.00 37.25 153 SER A O 1
ATOM 1174 N N . THR A 1 154 ? 15.698 -13.563 -39.943 1.00 38.62 154 THR A N 1
ATOM 1175 C CA . THR A 1 154 ? 16.656 -14.374 -39.176 1.00 38.62 154 THR A CA 1
ATOM 1176 C C . THR A 1 154 ? 16.438 -14.181 -37.667 1.00 38.62 154 THR A C 1
ATOM 1178 O O . THR A 1 154 ? 16.312 -13.040 -37.212 1.00 38.62 154 THR A O 1
ATOM 1181 N N . PRO A 1 155 ? 16.403 -15.254 -36.852 1.00 42.25 155 PRO A N 1
ATOM 1182 C CA . PRO A 1 155 ? 16.243 -15.110 -35.411 1.00 42.25 155 PRO A CA 1
ATOM 1183 C C . PRO A 1 155 ? 17.499 -14.470 -34.809 1.00 42.25 155 PRO A C 1
ATOM 1185 O O . PRO A 1 155 ? 18.576 -15.068 -34.784 1.00 42.25 155 PRO A O 1
ATOM 1188 N N . VAL A 1 156 ? 17.361 -13.243 -34.304 1.00 39.09 156 VAL A N 1
ATOM 1189 C CA . VAL A 1 156 ? 18.415 -12.582 -33.526 1.00 39.09 156 VAL A CA 1
ATOM 1190 C C . VAL A 1 156 ? 18.639 -13.390 -32.251 1.00 39.09 156 VAL A C 1
ATOM 1192 O O . VAL A 1 156 ? 17.721 -13.555 -31.450 1.00 39.09 156 VAL A O 1
ATOM 1195 N N . ALA A 1 157 ? 19.859 -13.894 -32.059 1.00 40.75 157 ALA A N 1
ATOM 1196 C CA . ALA A 1 157 ? 20.203 -14.696 -30.892 1.00 40.75 157 ALA A CA 1
ATOM 1197 C C . ALA A 1 157 ? 19.935 -13.915 -29.593 1.00 40.75 157 ALA A C 1
ATOM 1199 O O . ALA A 1 157 ? 20.514 -12.848 -29.365 1.00 40.75 157 ALA A O 1
ATOM 1200 N N . ALA A 1 158 ? 19.060 -14.455 -28.741 1.00 47.75 158 ALA A N 1
ATOM 1201 C CA . ALA A 1 158 ? 18.760 -13.871 -27.443 1.00 47.75 158 ALA A CA 1
ATOM 1202 C C . ALA A 1 158 ? 20.036 -13.812 -26.589 1.00 47.75 158 ALA A C 1
ATOM 1204 O O . ALA A 1 158 ? 20.739 -14.812 -26.426 1.00 47.75 158 ALA A O 1
ATOM 1205 N N . LYS A 1 159 ? 20.346 -12.632 -26.040 1.00 48.69 159 LYS A N 1
ATOM 1206 C CA . LYS A 1 159 ? 21.452 -12.487 -25.087 1.00 48.69 159 LYS A CA 1
ATOM 1207 C C . LYS A 1 159 ? 21.149 -13.281 -23.807 1.00 48.69 159 LYS A C 1
ATOM 1209 O O . LYS A 1 159 ? 19.985 -13.351 -23.411 1.00 48.69 159 LYS A O 1
ATOM 1214 N N . PRO A 1 160 ? 22.171 -13.832 -23.124 1.00 53.50 160 PRO A N 1
ATOM 1215 C CA . PRO A 1 160 ? 21.990 -14.342 -21.769 1.00 53.50 160 PRO A CA 1
ATOM 1216 C C . PRO A 1 160 ? 21.514 -13.213 -20.842 1.00 53.50 160 PRO A C 1
ATOM 1218 O O . PRO A 1 160 ? 21.886 -12.053 -21.036 1.00 53.50 160 PRO A O 1
ATOM 1221 N N . ALA A 1 161 ? 20.703 -13.557 -19.840 1.00 61.03 161 ALA A N 1
ATOM 1222 C CA . ALA A 1 161 ? 20.174 -12.599 -18.873 1.00 61.03 161 ALA A CA 1
ATOM 1223 C C . ALA A 1 161 ? 21.311 -11.898 -18.108 1.00 61.03 161 ALA A C 1
ATOM 1225 O O . ALA A 1 161 ? 22.173 -12.558 -17.520 1.00 61.03 161 ALA A O 1
ATOM 1226 N N . ASP A 1 162 ? 21.312 -10.563 -18.095 1.00 78.81 162 ASP A N 1
ATOM 1227 C CA . ASP A 1 162 ? 22.289 -9.787 -17.329 1.00 78.81 162 ASP A CA 1
ATOM 1228 C C . ASP A 1 162 ? 21.850 -9.705 -15.863 1.00 78.81 162 ASP A C 1
ATOM 1230 O O . ASP A 1 162 ? 21.152 -8.785 -15.431 1.00 78.81 162 ASP A O 1
ATOM 1234 N N . ILE A 1 163 ? 22.273 -10.708 -15.092 1.00 83.75 163 ILE A N 1
ATOM 1235 C CA . ILE A 1 163 ? 22.015 -10.826 -13.650 1.00 83.75 163 ILE A CA 1
ATOM 1236 C C . ILE A 1 163 ? 22.509 -9.576 -12.895 1.00 83.75 163 ILE A C 1
ATOM 1238 O O . ILE A 1 163 ? 21.898 -9.179 -11.900 1.00 83.75 163 ILE A O 1
ATOM 1242 N N . THR A 1 164 ? 23.573 -8.922 -13.374 1.00 88.12 164 THR A N 1
ATOM 1243 C CA . THR A 1 164 ? 24.117 -7.686 -12.787 1.00 88.12 164 THR A CA 1
ATOM 1244 C C . THR A 1 164 ? 23.117 -6.547 -12.924 1.00 88.12 164 THR A C 1
ATOM 1246 O O . THR A 1 164 ? 22.805 -5.868 -11.945 1.00 88.12 164 THR A O 1
ATOM 1249 N N . GLU A 1 165 ? 22.580 -6.365 -14.130 1.00 89.62 165 GLU A N 1
ATOM 1250 C CA . GLU A 1 165 ? 21.629 -5.300 -14.439 1.00 89.62 165 GLU A CA 1
ATOM 1251 C C . GLU A 1 165 ? 20.260 -5.556 -13.793 1.00 89.62 165 GLU A C 1
ATOM 1253 O O . GLU A 1 165 ? 19.699 -4.640 -13.192 1.00 89.62 165 GLU A O 1
ATOM 1258 N N . VAL A 1 166 ? 19.768 -6.803 -13.779 1.00 87.94 166 VAL A N 1
ATOM 1259 C CA . VAL A 1 166 ? 18.561 -7.186 -13.014 1.00 87.94 166 VAL A CA 1
ATOM 1260 C C . VAL A 1 166 ? 18.723 -6.851 -11.528 1.00 87.94 166 VAL A C 1
ATOM 1262 O O . VAL A 1 166 ? 17.836 -6.240 -10.924 1.00 87.94 166 VAL A O 1
ATOM 1265 N N . THR A 1 167 ? 19.874 -7.188 -10.936 1.00 89.31 167 THR A N 1
ATOM 1266 C CA . THR A 1 167 ? 20.174 -6.879 -9.528 1.00 89.31 167 THR A CA 1
ATOM 1267 C C . THR A 1 167 ? 20.229 -5.366 -9.293 1.00 89.31 167 THR A C 1
ATOM 1269 O O . THR A 1 167 ? 19.663 -4.872 -8.315 1.00 89.31 167 THR A O 1
ATOM 1272 N N . ARG A 1 168 ? 20.846 -4.601 -10.208 1.00 94.00 168 ARG A N 1
ATOM 1273 C CA . ARG A 1 168 ? 20.926 -3.132 -10.139 1.00 94.00 168 ARG A CA 1
ATOM 1274 C C . ARG A 1 168 ? 19.545 -2.476 -10.215 1.00 94.00 168 ARG A C 1
ATOM 1276 O O . ARG A 1 168 ? 19.266 -1.568 -9.434 1.00 94.00 168 ARG A O 1
ATOM 1283 N N . LEU A 1 169 ? 18.697 -2.926 -11.137 1.00 92.81 169 LEU A N 1
ATOM 1284 C CA . LEU A 1 169 ? 17.342 -2.413 -11.360 1.00 92.81 169 LEU A CA 1
ATOM 1285 C C . LEU A 1 169 ? 16.394 -2.755 -10.205 1.00 92.81 169 LEU A C 1
ATOM 1287 O O . LEU A 1 169 ? 15.602 -1.904 -9.795 1.00 92.81 169 LEU A O 1
ATOM 1291 N N . THR A 1 170 ? 16.533 -3.950 -9.628 1.00 91.44 170 THR A N 1
ATOM 1292 C CA . THR A 1 170 ? 15.798 -4.382 -8.428 1.00 91.44 170 THR A CA 1
ATOM 1293 C C . THR A 1 170 ? 16.180 -3.523 -7.221 1.00 91.44 170 THR A C 1
ATOM 1295 O O . THR A 1 170 ? 15.348 -2.806 -6.665 1.00 91.44 170 THR A O 1
ATOM 1298 N N . ALA A 1 171 ? 17.479 -3.447 -6.907 1.00 92.94 171 ALA A N 1
ATOM 1299 C CA . ALA A 1 171 ? 17.996 -2.609 -5.825 1.00 92.94 171 ALA A CA 1
ATOM 1300 C C . ALA A 1 171 ? 17.735 -1.100 -6.027 1.00 92.94 171 ALA A C 1
ATOM 1302 O O . ALA A 1 171 ? 17.851 -0.317 -5.081 1.00 92.94 171 ALA A O 1
ATOM 1303 N N . ASN A 1 172 ? 17.415 -0.659 -7.248 1.00 95.88 172 ASN A N 1
ATOM 1304 C CA . ASN A 1 172 ? 17.001 0.710 -7.529 1.00 95.88 172 ASN A CA 1
ATOM 1305 C C . ASN A 1 172 ? 15.546 0.972 -7.108 1.00 95.88 172 ASN A C 1
ATOM 1307 O O . ASN A 1 172 ? 15.310 1.932 -6.376 1.00 95.88 172 ASN A O 1
ATOM 1311 N N . TRP A 1 173 ? 14.587 0.116 -7.480 1.00 94.50 173 TRP A N 1
ATOM 1312 C CA . TRP A 1 173 ? 13.191 0.332 -7.080 1.00 94.50 173 TRP A CA 1
ATOM 1313 C C . TRP A 1 173 ? 12.958 0.063 -5.584 1.00 94.50 173 TRP A C 1
ATOM 1315 O O . TRP A 1 173 ? 12.267 0.860 -4.944 1.00 94.50 173 TRP A O 1
ATOM 1325 N N . HIS A 1 174 ? 13.624 -0.941 -4.988 1.00 96.06 174 HIS A N 1
ATOM 1326 C CA . HIS A 1 174 ? 13.623 -1.151 -3.527 1.00 96.06 174 HIS A CA 1
ATOM 1327 C C . HIS A 1 174 ? 14.151 0.077 -2.768 1.00 96.06 174 HIS A C 1
ATOM 1329 O O . HIS A 1 174 ? 13.536 0.525 -1.799 1.00 96.06 174 HIS A O 1
ATOM 1335 N N . ARG A 1 175 ? 15.243 0.703 -3.241 1.00 97.44 175 ARG A N 1
ATOM 1336 C CA . ARG A 1 175 ? 15.760 1.958 -2.658 1.00 97.44 175 ARG A CA 1
ATOM 1337 C C . ARG A 1 175 ? 14.706 3.065 -2.682 1.00 97.44 175 ARG A C 1
ATOM 1339 O O . ARG A 1 175 ? 14.569 3.778 -1.689 1.00 97.44 175 ARG A O 1
ATOM 1346 N N . THR A 1 176 ? 13.975 3.217 -3.784 1.00 97.00 176 THR A N 1
ATOM 1347 C CA . THR A 1 176 ? 12.976 4.283 -3.923 1.00 97.00 176 THR A CA 1
ATOM 1348 C C . THR A 1 176 ? 11.761 4.055 -3.023 1.00 97.00 176 THR A C 1
ATOM 1350 O O . THR A 1 176 ? 11.372 4.989 -2.321 1.00 97.00 176 THR A O 1
ATOM 1353 N N . ILE A 1 177 ? 11.220 2.831 -2.917 1.00 97.38 177 ILE A N 1
ATOM 1354 C CA . ILE A 1 177 ? 10.132 2.571 -1.953 1.00 97.38 177 ILE A CA 1
ATOM 1355 C C . ILE A 1 177 ? 10.592 2.756 -0.499 1.00 97.38 177 ILE A C 1
ATOM 1357 O O . ILE A 1 177 ? 9.847 3.317 0.303 1.00 97.38 177 ILE A O 1
ATOM 1361 N N . ARG A 1 178 ? 11.855 2.439 -0.170 1.00 98.25 178 ARG A N 1
ATOM 1362 C CA . ARG A 1 178 ? 12.441 2.722 1.154 1.00 98.25 178 ARG A CA 1
ATOM 1363 C C . ARG A 1 178 ? 12.528 4.228 1.451 1.00 98.25 178 ARG A C 1
ATOM 1365 O O . ARG A 1 178 ? 12.398 4.630 2.606 1.00 98.25 178 ARG A O 1
ATOM 1372 N N . VAL A 1 179 ? 12.735 5.078 0.439 1.00 98.25 179 VAL A N 1
ATOM 1373 C CA . VAL A 1 179 ? 12.690 6.549 0.584 1.00 98.25 179 VAL A CA 1
ATOM 1374 C C . VAL A 1 179 ? 11.255 7.041 0.792 1.00 98.25 179 VAL A C 1
ATOM 1376 O O . VAL A 1 179 ? 11.025 7.833 1.706 1.00 98.25 179 VAL A O 1
ATOM 1379 N N . ILE A 1 180 ? 10.291 6.532 0.015 1.00 98.00 180 ILE A N 1
ATOM 1380 C CA . ILE A 1 180 ? 8.859 6.846 0.169 1.00 98.00 180 ILE A CA 1
ATOM 1381 C C . ILE A 1 180 ? 8.381 6.472 1.578 1.00 98.00 180 ILE A C 1
ATOM 1383 O O . ILE A 1 180 ? 7.819 7.311 2.279 1.00 98.00 180 ILE A O 1
ATOM 1387 N N . TYR A 1 181 ? 8.670 5.248 2.027 1.00 98.56 181 TYR A N 1
ATOM 1388 C CA . TYR A 1 181 ? 8.320 4.771 3.364 1.00 98.56 181 TYR A CA 1
ATOM 1389 C C . TYR A 1 181 ? 8.903 5.660 4.471 1.00 98.56 181 TYR A C 1
ATOM 1391 O O . TYR A 1 181 ? 8.182 6.071 5.374 1.00 98.56 181 TYR A O 1
ATOM 1399 N N . ARG A 1 182 ? 10.187 6.039 4.383 1.00 98.31 182 ARG A N 1
ATOM 1400 C CA . ARG A 1 182 ? 10.823 6.931 5.372 1.00 98.31 182 ARG A CA 1
ATOM 1401 C C . ARG A 1 182 ? 10.179 8.315 5.433 1.00 98.31 182 ARG A C 1
ATOM 1403 O O . ARG A 1 182 ? 10.102 8.889 6.514 1.00 98.31 182 ARG A O 1
ATOM 1410 N N . ALA A 1 183 ? 9.706 8.849 4.307 1.00 97.75 183 ALA A N 1
ATOM 1411 C CA . ALA A 1 183 ? 8.954 10.103 4.298 1.00 97.75 183 ALA A CA 1
ATOM 1412 C C . ALA A 1 183 ? 7.595 9.971 5.013 1.00 97.75 183 ALA A C 1
ATOM 1414 O O . ALA A 1 183 ? 7.146 10.927 5.641 1.00 97.75 183 ALA A O 1
ATOM 1415 N N . VAL A 1 184 ? 6.976 8.785 4.971 1.00 97.69 184 VAL A N 1
ATOM 1416 C CA . VAL A 1 184 ? 5.738 8.475 5.704 1.00 97.69 184 VAL A CA 1
ATOM 1417 C C . VAL A 1 184 ? 5.996 8.240 7.195 1.00 97.69 184 VAL A C 1
ATOM 1419 O O . VAL A 1 184 ? 5.355 8.889 8.016 1.00 97.69 184 VAL A O 1
ATOM 1422 N N . LYS A 1 185 ? 6.956 7.379 7.562 1.00 97.31 185 LYS A N 1
ATOM 1423 C CA . LYS A 1 185 ? 7.296 7.078 8.967 1.00 97.31 185 LYS A CA 1
ATOM 1424 C C . LYS A 1 185 ? 7.723 8.324 9.754 1.00 97.31 185 LYS A C 1
ATOM 1426 O O . LYS A 1 185 ? 7.428 8.433 10.936 1.00 97.31 185 LYS A O 1
ATOM 1431 N N . ASN A 1 186 ? 8.365 9.286 9.091 1.00 97.19 186 ASN A N 1
ATOM 1432 C CA . ASN A 1 186 ? 8.789 10.547 9.704 1.00 97.19 186 ASN A CA 1
ATOM 1433 C C . ASN A 1 186 ? 7.694 11.642 9.715 1.00 97.19 186 ASN A C 1
ATOM 1435 O O . ASN A 1 186 ? 7.995 12.794 10.036 1.00 97.19 186 ASN A O 1
ATOM 1439 N N . HIS A 1 187 ? 6.444 11.334 9.347 1.00 97.50 187 HIS A N 1
ATOM 1440 C CA . HIS A 1 187 ? 5.316 12.258 9.509 1.00 97.50 187 HIS A CA 1
ATOM 1441 C C . HIS A 1 187 ? 4.974 12.423 11.001 1.00 97.50 187 HIS A C 1
ATOM 1443 O O . HIS A 1 187 ? 5.011 11.447 11.746 1.00 97.50 187 HIS A O 1
ATOM 1449 N N . SER A 1 188 ? 4.592 13.629 11.443 1.00 97.00 188 SER A N 1
ATOM 1450 C CA . SER A 1 188 ? 4.307 13.925 12.866 1.00 97.00 188 SER A CA 1
ATOM 1451 C C . SER A 1 188 ? 3.298 12.967 13.496 1.00 97.00 188 SER A C 1
ATOM 1453 O O . SER A 1 188 ? 3.410 12.609 14.664 1.00 97.00 188 SER A O 1
ATOM 1455 N N . ASP A 1 189 ? 2.329 12.546 12.690 1.00 96.75 189 ASP A N 1
ATOM 1456 C CA . ASP A 1 189 ? 1.173 11.776 13.135 1.00 96.75 189 ASP A CA 1
ATOM 1457 C C . ASP A 1 189 ? 1.379 10.258 12.951 1.00 96.75 189 ASP A C 1
ATOM 1459 O O . ASP A 1 189 ? 0.513 9.472 13.327 1.00 96.75 189 ASP A O 1
ATOM 1463 N N . ALA A 1 190 ? 2.511 9.823 12.373 1.00 97.12 190 ALA A N 1
ATOM 1464 C CA . ALA A 1 190 ? 2.746 8.434 11.954 1.00 97.12 190 ALA A CA 1
ATOM 1465 C C . ALA A 1 190 ? 2.657 7.407 13.095 1.00 97.12 190 ALA A C 1
ATOM 1467 O O . ALA A 1 190 ? 2.296 6.257 12.851 1.00 97.12 190 ALA A O 1
ATOM 1468 N N . TYR A 1 191 ? 2.913 7.833 14.337 1.00 95.06 191 TYR A N 1
ATOM 1469 C CA . TYR A 1 191 ? 2.840 6.995 15.536 1.00 95.06 191 TYR A CA 1
ATOM 1470 C C . TYR A 1 191 ? 1.483 6.283 15.704 1.00 95.06 191 TYR A C 1
ATOM 1472 O O . TYR A 1 191 ? 1.444 5.165 16.211 1.00 95.06 191 TYR A O 1
ATOM 1480 N N . VAL A 1 192 ? 0.372 6.868 15.223 1.00 95.38 192 VAL A N 1
ATOM 1481 C CA . VAL A 1 192 ? -0.969 6.247 15.319 1.00 95.38 192 VAL A CA 1
ATOM 1482 C C . VAL A 1 192 ? -1.171 5.063 14.364 1.00 95.38 192 VAL A C 1
ATOM 1484 O O . VAL A 1 192 ? -2.162 4.348 14.488 1.00 95.38 192 VAL A O 1
ATOM 1487 N N . LEU A 1 193 ? -0.246 4.867 13.418 1.00 97.00 193 LEU A N 1
ATOM 1488 C CA . LEU A 1 193 ? -0.211 3.771 12.444 1.00 97.00 193 LEU A CA 1
ATOM 1489 C C . LEU A 1 193 ? 1.094 2.952 12.541 1.00 97.00 193 LEU A C 1
ATOM 1491 O O . LEU A 1 193 ? 1.341 2.094 11.695 1.00 97.00 193 LEU A O 1
ATOM 1495 N N . GLU A 1 194 ? 1.961 3.232 13.524 1.00 95.12 194 GLU A N 1
ATOM 1496 C CA . GLU A 1 194 ? 3.310 2.652 13.580 1.00 95.12 194 GLU A CA 1
ATOM 1497 C C . GLU A 1 194 ? 3.321 1.176 13.986 1.00 95.12 194 GLU A C 1
ATOM 1499 O O . GLU A 1 194 ? 4.221 0.447 13.584 1.00 95.12 194 GLU A O 1
ATOM 1504 N N . SER A 1 195 ? 2.348 0.726 14.780 1.00 94.50 195 SER A N 1
ATOM 1505 C CA . SER A 1 195 ? 2.365 -0.613 15.376 1.00 94.50 195 SER A CA 1
ATOM 1506 C C . SER A 1 195 ? 1.031 -1.350 15.242 1.00 94.50 195 SER A C 1
ATOM 1508 O O . SER A 1 195 ? -0.015 -0.702 15.127 1.00 94.50 195 SER A O 1
ATOM 1510 N N . PRO A 1 196 ? 1.045 -2.696 15.296 1.00 95.75 196 PRO A N 1
ATOM 1511 C CA . PRO A 1 196 ? -0.164 -3.503 15.195 1.00 95.75 196 PRO A CA 1
ATOM 1512 C C . PRO A 1 196 ? -1.176 -3.142 16.288 1.00 95.75 196 PRO A C 1
ATOM 1514 O O . PRO A 1 196 ? -0.840 -3.089 17.474 1.00 95.75 196 PRO A O 1
ATOM 1517 N N . VAL A 1 197 ? -2.447 -2.960 15.918 1.00 95.81 197 VAL A N 1
ATOM 1518 C CA . VAL A 1 197 ? -3.512 -2.543 16.857 1.00 95.81 197 VAL A CA 1
ATOM 1519 C C . VAL A 1 197 ? -3.656 -3.511 18.040 1.00 95.81 197 VAL A C 1
ATOM 1521 O O . VAL A 1 197 ? -3.934 -3.077 19.156 1.00 95.81 197 VAL A O 1
ATOM 1524 N N . VAL A 1 198 ? -3.409 -4.809 17.827 1.00 93.94 198 VAL A N 1
ATOM 1525 C CA . VAL A 1 198 ? -3.447 -5.839 18.882 1.00 93.94 198 VAL A CA 1
ATOM 1526 C C . VAL A 1 198 ? -2.290 -5.731 19.881 1.00 93.94 198 VAL A C 1
ATOM 1528 O O . VAL A 1 198 ? -2.464 -6.059 21.053 1.00 93.94 198 VAL A O 1
ATOM 1531 N N . GLU A 1 199 ? -1.140 -5.194 19.476 1.00 93.38 199 GLU A N 1
ATOM 1532 C CA . GLU A 1 199 ? -0.012 -4.933 20.376 1.00 93.38 199 GLU A CA 1
ATOM 1533 C C . GLU A 1 199 ? -0.144 -3.588 21.095 1.00 93.38 199 GLU A C 1
ATOM 1535 O O . GLU A 1 199 ? 0.286 -3.465 22.241 1.00 93.38 199 GLU A O 1
ATOM 1540 N N . HIS A 1 200 ? -0.765 -2.586 20.460 1.00 92.00 200 HIS A N 1
ATOM 1541 C CA . HIS A 1 200 ? -0.748 -1.205 20.945 1.00 92.00 200 HIS A CA 1
ATOM 1542 C C . HIS A 1 200 ? -1.224 -1.088 22.413 1.00 92.00 200 HIS A C 1
ATOM 1544 O O . HIS A 1 200 ? -2.337 -1.522 22.736 1.00 92.00 200 HIS A O 1
ATOM 1550 N N . PRO A 1 201 ? -0.425 -0.504 23.330 1.00 90.56 201 PRO A N 1
ATOM 1551 C CA . PRO A 1 201 ? -0.691 -0.579 24.770 1.00 90.56 201 PRO A CA 1
ATOM 1552 C C . PRO A 1 201 ? -1.849 0.314 25.235 1.00 90.56 201 PRO A C 1
ATOM 1554 O O . PRO A 1 201 ? -2.427 0.059 26.284 1.00 90.56 201 PRO A O 1
ATOM 1557 N N . ALA A 1 202 ? -2.209 1.347 24.463 1.00 91.31 202 ALA A N 1
ATOM 1558 C CA . ALA A 1 202 ? -3.309 2.260 24.798 1.00 91.31 202 ALA A CA 1
ATOM 1559 C C . ALA A 1 202 ? -4.676 1.866 24.193 1.00 91.31 202 ALA A C 1
ATOM 1561 O O . ALA A 1 202 ? -5.626 2.634 24.317 1.00 91.31 202 ALA A O 1
ATOM 1562 N N . VAL A 1 203 ? -4.783 0.714 23.516 1.00 93.44 203 VAL A N 1
ATOM 1563 C CA . VAL A 1 203 ? -6.058 0.193 22.979 1.00 93.44 203 VAL A CA 1
ATOM 1564 C C .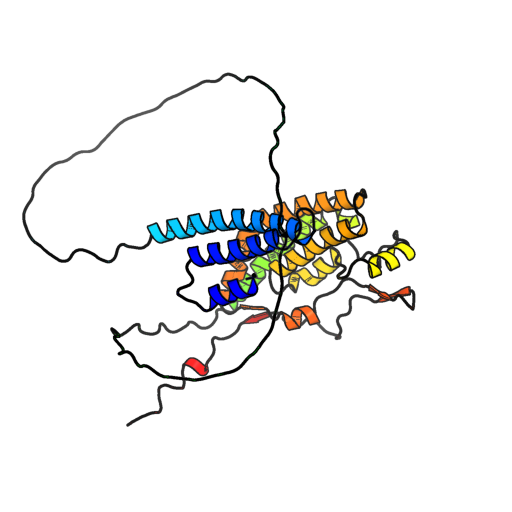 VAL A 1 203 ? -6.588 -0.884 23.927 1.00 93.44 203 VAL A C 1
ATOM 1566 O O . VAL A 1 203 ? -5.825 -1.756 24.348 1.00 93.44 203 VAL A O 1
ATOM 1569 N N . SER A 1 204 ? -7.879 -0.841 24.270 1.00 95.69 204 SER A N 1
ATOM 1570 C CA . SER A 1 204 ? -8.475 -1.814 25.197 1.00 95.69 204 SER A CA 1
ATOM 1571 C C . SER A 1 204 ? -8.601 -3.208 24.566 1.00 95.69 204 SER A C 1
ATOM 1573 O O . SER A 1 204 ? -8.648 -3.345 23.341 1.00 95.69 204 SER A O 1
ATOM 1575 N N . MET A 1 205 ? -8.685 -4.263 25.382 1.00 94.00 205 MET A N 1
ATOM 1576 C CA . MET A 1 205 ? -8.833 -5.630 24.859 1.00 94.00 205 MET A CA 1
ATOM 1577 C C . MET A 1 205 ? -10.157 -5.811 24.103 1.00 94.00 205 MET A C 1
ATOM 1579 O O . MET A 1 205 ? -10.200 -6.522 23.104 1.00 94.00 205 MET A O 1
ATOM 1583 N N . GLU A 1 206 ? -11.216 -5.107 24.502 1.00 95.06 206 GLU A N 1
ATOM 1584 C CA . GLU A 1 206 ? -12.503 -5.084 23.803 1.00 95.06 206 GLU A CA 1
ATOM 1585 C C . GLU A 1 206 ? -12.379 -4.429 22.419 1.00 95.06 206 GLU A C 1
ATOM 1587 O O . GLU A 1 206 ? -12.912 -4.957 21.440 1.00 95.06 206 GLU A O 1
ATOM 1592 N N . GLU A 1 207 ? -11.643 -3.315 22.303 1.00 96.12 207 GLU A N 1
ATOM 1593 C CA . GLU A 1 207 ? -11.361 -2.690 21.006 1.00 96.12 207 GLU A CA 1
ATOM 1594 C C . GLU A 1 207 ? -10.454 -3.568 20.130 1.00 96.12 207 GLU A C 1
ATOM 1596 O O . GLU A 1 207 ? -10.717 -3.672 18.933 1.00 96.12 207 GLU A O 1
ATOM 1601 N N . LYS A 1 208 ? -9.469 -4.276 20.702 1.00 95.56 208 LYS A N 1
ATOM 1602 C CA . LYS A 1 208 ? -8.624 -5.247 19.976 1.00 95.56 208 LYS A CA 1
ATOM 1603 C C . LYS A 1 208 ? -9.435 -6.436 19.452 1.00 95.56 208 LYS A C 1
ATOM 1605 O O . LYS A 1 208 ? -9.370 -6.743 18.263 1.00 95.56 208 LYS A O 1
ATOM 1610 N N . VAL A 1 209 ? -10.273 -7.048 20.294 1.00 95.88 209 VAL A N 1
ATOM 1611 C CA . VAL A 1 209 ? -11.214 -8.118 19.905 1.00 95.88 209 VAL A CA 1
ATOM 1612 C C . VAL A 1 209 ? -12.188 -7.638 18.826 1.00 95.88 209 VAL A C 1
ATOM 1614 O O . VAL A 1 209 ? -12.511 -8.392 17.907 1.00 95.88 209 VAL A O 1
ATOM 1617 N N . LYS A 1 210 ? -12.663 -6.389 18.907 1.00 96.50 210 LYS A N 1
ATOM 1618 C CA . LYS A 1 210 ? -13.522 -5.792 17.878 1.00 96.50 210 LYS A CA 1
ATOM 1619 C C . LYS A 1 210 ? -12.757 -5.589 16.565 1.00 96.50 210 LYS A C 1
ATOM 1621 O O . LYS A 1 210 ? -13.271 -5.969 15.517 1.00 96.50 210 LYS A O 1
ATOM 1626 N N . TYR A 1 211 ? -11.540 -5.046 16.618 1.00 96.12 211 TYR A N 1
ATOM 1627 C CA . TYR A 1 211 ? -10.683 -4.816 15.450 1.00 96.12 211 TYR A CA 1
ATOM 1628 C C . TYR A 1 211 ? -10.410 -6.124 14.704 1.00 96.12 211 TYR A C 1
ATOM 1630 O O . TYR A 1 211 ? -10.692 -6.208 13.512 1.00 96.12 211 TYR A O 1
ATOM 1638 N N . GLN A 1 212 ? -10.004 -7.171 15.432 1.00 93.31 212 GLN A N 1
ATOM 1639 C CA . GLN A 1 212 ? -9.759 -8.524 14.918 1.00 93.31 212 GLN A CA 1
ATOM 1640 C C . GLN A 1 212 ? -10.985 -9.147 14.221 1.00 93.31 212 GLN A C 1
ATOM 1642 O O . GLN A 1 212 ? -10.844 -9.964 13.312 1.00 93.31 212 GLN A O 1
ATOM 1647 N N . LYS A 1 213 ? -12.202 -8.783 14.651 1.00 95.19 213 LYS A N 1
ATOM 1648 C CA . LYS A 1 213 ? -13.464 -9.273 14.071 1.00 95.19 213 LYS A CA 1
ATOM 1649 C C . LYS A 1 213 ? -13.917 -8.448 12.865 1.00 95.19 213 LYS A C 1
ATOM 1651 O O . LYS A 1 213 ? -14.505 -9.019 11.945 1.00 95.19 213 LYS A O 1
ATOM 1656 N N . THR A 1 214 ? -13.648 -7.144 12.841 1.00 95.75 214 THR A N 1
ATOM 1657 C CA . THR A 1 214 ? -13.936 -6.268 11.694 1.00 95.75 214 THR A CA 1
ATOM 1658 C C . THR A 1 214 ? -12.899 -6.466 10.586 1.00 95.75 214 THR A C 1
ATOM 1660 O O . THR A 1 214 ? -13.227 -7.054 9.555 1.00 95.75 214 THR A O 1
ATOM 1663 N N . ILE A 1 215 ? -11.653 -6.052 10.826 1.00 95.75 215 ILE A N 1
ATOM 1664 C CA . ILE A 1 215 ? -10.591 -5.937 9.821 1.00 95.75 215 ILE A CA 1
ATOM 1665 C C . ILE A 1 215 ? -10.028 -7.314 9.460 1.00 95.75 215 ILE A C 1
ATOM 1667 O O . ILE A 1 215 ? -9.555 -8.054 10.319 1.00 95.75 215 ILE A O 1
ATOM 1671 N N . LYS A 1 216 ? -10.078 -7.665 8.168 1.00 91.88 216 LYS A N 1
ATOM 1672 C CA . LYS A 1 216 ? -9.734 -9.017 7.678 1.00 91.88 216 LYS A CA 1
ATOM 1673 C C . LYS A 1 216 ? -8.260 -9.215 7.339 1.00 91.88 216 LYS A C 1
ATOM 1675 O O . LYS A 1 216 ? -7.789 -10.345 7.361 1.00 91.88 216 LYS A O 1
ATOM 1680 N N . ARG A 1 217 ? -7.549 -8.135 7.012 1.00 89.38 217 ARG A N 1
ATOM 1681 C CA . ARG A 1 217 ? -6.103 -8.126 6.751 1.00 89.38 217 ARG A CA 1
ATOM 1682 C C . ARG A 1 217 ? -5.488 -6.948 7.509 1.00 89.38 217 ARG A C 1
ATOM 1684 O O . ARG A 1 217 ? -5.450 -5.853 6.949 1.00 89.38 217 ARG A O 1
ATOM 1691 N N . PRO A 1 218 ? -5.102 -7.113 8.788 1.00 94.69 218 PRO A N 1
ATOM 1692 C CA . PRO A 1 218 ? -4.414 -6.055 9.521 1.00 94.69 218 PRO A CA 1
ATOM 1693 C C . PRO A 1 218 ? -3.101 -5.684 8.812 1.00 94.69 218 PRO A C 1
ATOM 1695 O O . PRO A 1 218 ? -2.460 -6.537 8.198 1.00 94.69 218 PRO A O 1
ATOM 1698 N N . MET A 1 219 ? -2.745 -4.401 8.868 1.00 95.62 219 MET A N 1
ATOM 1699 C CA . MET A 1 219 ? -1.494 -3.864 8.333 1.00 95.62 219 MET A CA 1
ATOM 1700 C C . MET A 1 219 ? -1.129 -2.583 9.086 1.00 95.62 219 MET A C 1
ATOM 1702 O O . MET A 1 219 ? -2.013 -1.791 9.425 1.00 95.62 219 MET A O 1
ATOM 1706 N N . ASP A 1 220 ? 0.163 -2.377 9.318 1.00 97.25 220 ASP A N 1
ATOM 1707 C CA . ASP A 1 220 ? 0.746 -1.243 10.038 1.00 97.25 220 ASP A CA 1
ATOM 1708 C C . ASP A 1 220 ? 2.142 -0.909 9.485 1.00 97.25 220 ASP A C 1
ATOM 1710 O O . ASP A 1 220 ? 2.734 -1.682 8.724 1.00 97.25 220 ASP A O 1
ATOM 1714 N N . LEU A 1 221 ? 2.677 0.267 9.829 1.00 98.00 221 LEU A N 1
ATOM 1715 C CA . LEU A 1 221 ? 3.934 0.735 9.241 1.00 98.00 221 LEU A CA 1
ATOM 1716 C C . LEU A 1 221 ? 5.138 -0.129 9.646 1.00 98.00 221 LEU A C 1
ATOM 1718 O O . LEU A 1 221 ? 6.074 -0.205 8.850 1.00 98.00 221 LEU A O 1
ATOM 1722 N N . ARG A 1 222 ? 5.153 -0.779 10.820 1.00 95.75 222 ARG A N 1
ATOM 1723 C CA . ARG A 1 222 ? 6.253 -1.677 11.214 1.00 95.75 222 ARG A CA 1
ATOM 1724 C C . ARG A 1 222 ? 6.236 -2.953 10.377 1.00 95.75 222 ARG A C 1
ATOM 1726 O O . ARG A 1 222 ? 7.272 -3.313 9.825 1.00 95.75 222 ARG A O 1
ATOM 1733 N N . THR A 1 223 ? 5.076 -3.585 10.199 1.00 95.12 223 THR A N 1
ATOM 1734 C CA . THR A 1 223 ? 4.946 -4.754 9.314 1.00 95.12 223 THR A CA 1
ATOM 1735 C C . THR A 1 223 ? 5.333 -4.422 7.866 1.00 95.12 223 THR A C 1
ATOM 1737 O O . THR A 1 223 ? 6.005 -5.223 7.215 1.00 95.12 223 THR A O 1
ATOM 1740 N N . VAL A 1 224 ? 5.026 -3.216 7.365 1.00 96.81 224 VAL A N 1
ATOM 1741 C CA . VAL A 1 224 ? 5.558 -2.767 6.062 1.00 96.81 224 VAL A CA 1
ATOM 1742 C C . VAL A 1 224 ? 7.085 -2.620 6.086 1.00 96.81 224 VAL A C 1
ATOM 1744 O O . VAL A 1 224 ? 7.734 -3.037 5.128 1.00 96.81 224 VAL A O 1
ATOM 1747 N N . GLU A 1 225 ? 7.675 -2.074 7.156 1.00 96.06 225 GLU A N 1
ATOM 1748 C CA . GLU A 1 225 ? 9.133 -1.903 7.301 1.00 96.06 225 GLU A CA 1
ATOM 1749 C C . GLU A 1 225 ? 9.888 -3.235 7.237 1.00 96.06 225 GLU A C 1
ATOM 1751 O O . GLU A 1 225 ? 10.894 -3.347 6.535 1.00 96.06 225 GLU A O 1
ATOM 1756 N N . GLU A 1 226 ? 9.363 -4.257 7.916 1.00 91.94 226 GLU A N 1
ATOM 1757 C CA . GLU A 1 226 ? 9.903 -5.621 7.934 1.00 91.94 226 GLU A CA 1
ATOM 1758 C C . GLU A 1 226 ? 9.815 -6.314 6.560 1.00 91.94 226 GLU A C 1
ATOM 1760 O O . GLU A 1 226 ? 10.628 -7.193 6.258 1.00 91.94 226 GLU A O 1
ATOM 1765 N N . ASN A 1 227 ? 8.889 -5.872 5.701 1.00 92.69 227 ASN A N 1
ATOM 1766 C CA . ASN A 1 227 ? 8.702 -6.356 4.332 1.00 92.69 227 ASN A CA 1
ATOM 1767 C C . ASN A 1 227 ? 9.433 -5.525 3.250 1.00 92.69 227 ASN A C 1
ATOM 1769 O O . ASN A 1 227 ? 9.478 -5.965 2.101 1.00 92.69 227 ASN A O 1
ATOM 1773 N N . LEU A 1 228 ? 10.035 -4.364 3.561 1.00 93.56 228 LEU A N 1
ATOM 1774 C CA . LEU A 1 228 ? 10.566 -3.413 2.554 1.00 93.56 228 LEU A CA 1
ATOM 1775 C C . LEU A 1 228 ? 11.561 -4.007 1.546 1.00 93.56 228 LEU A C 1
ATOM 1777 O O . LEU A 1 228 ? 11.583 -3.590 0.390 1.00 93.56 228 LEU A O 1
ATOM 1781 N N . GLU A 1 229 ? 12.375 -4.967 1.979 1.00 87.69 229 GLU A N 1
ATOM 1782 C CA . GLU A 1 229 ? 13.381 -5.650 1.150 1.00 87.69 229 GLU A CA 1
ATOM 1783 C C . GLU A 1 229 ? 12.857 -6.962 0.532 1.00 87.69 229 GLU A C 1
ATOM 1785 O O . GLU A 1 229 ? 13.558 -7.609 -0.244 1.00 87.69 229 GLU A O 1
ATOM 1790 N N . LEU A 1 230 ? 11.641 -7.370 0.911 1.00 88.69 230 LEU A N 1
ATOM 1791 C CA . LEU A 1 230 ? 11.014 -8.650 0.579 1.00 88.69 230 LEU A CA 1
ATOM 1792 C C . LEU A 1 230 ? 9.875 -8.517 -0.435 1.00 88.69 230 LEU A C 1
ATOM 1794 O O . LEU A 1 230 ? 9.588 -9.491 -1.127 1.00 88.69 230 LEU A O 1
ATOM 1798 N N . PHE A 1 231 ? 9.258 -7.336 -0.568 1.00 91.12 231 PHE A N 1
ATOM 1799 C CA . PHE A 1 231 ? 8.248 -7.089 -1.599 1.00 91.12 231 PHE A CA 1
ATOM 1800 C C . PHE A 1 231 ? 8.758 -7.550 -2.980 1.00 91.12 231 PHE A C 1
ATOM 1802 O O . PHE A 1 231 ? 9.828 -7.094 -3.404 1.00 91.12 231 PHE A O 1
ATOM 1809 N N . PRO A 1 232 ? 8.016 -8.416 -3.698 1.00 88.69 232 PRO A N 1
ATOM 1810 C CA . PRO A 1 232 ? 8.430 -8.930 -5.002 1.00 88.69 232 PRO A CA 1
ATOM 1811 C C . PRO A 1 232 ? 8.048 -7.981 -6.149 1.00 88.69 232 PRO A C 1
ATOM 1813 O O . PRO A 1 232 ? 8.562 -8.102 -7.259 1.00 88.69 232 PRO A O 1
ATOM 1816 N N . ARG A 1 233 ? 7.143 -7.022 -5.906 1.00 91.81 233 ARG A N 1
ATOM 1817 C CA . ARG A 1 233 ? 6.733 -5.993 -6.873 1.00 91.81 233 ARG A CA 1
ATOM 1818 C C . ARG A 1 233 ? 6.469 -4.663 -6.155 1.00 91.81 233 ARG A C 1
ATOM 1820 O O . ARG A 1 233 ? 5.963 -4.677 -5.031 1.00 91.81 233 ARG A O 1
ATOM 1827 N N . PRO A 1 234 ? 6.682 -3.500 -6.800 1.00 91.56 234 PRO A N 1
ATOM 1828 C CA . PRO A 1 234 ? 6.346 -2.206 -6.202 1.00 91.56 234 PRO A CA 1
ATOM 1829 C C . PRO A 1 234 ? 4.860 -2.032 -5.865 1.00 91.56 234 PRO A C 1
ATOM 1831 O O . PRO A 1 234 ? 4.520 -1.300 -4.938 1.00 91.56 234 PRO A O 1
ATOM 1834 N N . ILE A 1 235 ? 3.974 -2.702 -6.612 1.00 89.81 235 ILE A N 1
ATOM 1835 C CA . ILE A 1 235 ? 2.527 -2.645 -6.380 1.00 89.81 235 ILE A CA 1
ATOM 1836 C C . ILE A 1 235 ? 2.121 -3.337 -5.071 1.00 89.81 235 ILE A C 1
ATOM 1838 O O . ILE A 1 235 ? 1.147 -2.923 -4.459 1.00 89.81 235 ILE A O 1
ATOM 1842 N N . ASP A 1 236 ? 2.882 -4.325 -4.587 1.00 91.25 236 ASP A N 1
ATOM 1843 C CA . ASP A 1 236 ? 2.582 -4.998 -3.316 1.00 91.25 236 ASP A CA 1
ATOM 1844 C C . ASP A 1 236 ? 2.878 -4.079 -2.123 1.00 91.25 236 ASP A C 1
ATOM 1846 O O . ASP A 1 236 ? 2.050 -3.955 -1.224 1.00 91.25 236 ASP A O 1
ATOM 1850 N N . PHE A 1 237 ? 3.981 -3.323 -2.188 1.00 96.38 237 PHE A N 1
ATOM 1851 C CA . PHE A 1 237 ? 4.252 -2.223 -1.257 1.00 96.38 237 PHE A CA 1
ATOM 1852 C C . PHE A 1 237 ? 3.148 -1.155 -1.301 1.00 96.38 237 PHE A C 1
ATOM 1854 O O . PHE A 1 237 ? 2.708 -0.684 -0.256 1.00 96.38 237 PHE A O 1
ATOM 1861 N N . HIS A 1 238 ? 2.673 -0.775 -2.493 1.00 95.69 238 HIS A N 1
ATOM 1862 C CA . HIS A 1 238 ? 1.577 0.190 -2.613 1.00 95.69 238 HIS A CA 1
ATOM 1863 C C . HIS A 1 238 ? 0.270 -0.327 -1.996 1.00 95.69 238 HIS A C 1
ATOM 1865 O O . HIS A 1 238 ? -0.376 0.396 -1.240 1.00 95.69 238 HIS A O 1
ATOM 1871 N N . ASN A 1 239 ? -0.087 -1.584 -2.267 1.00 93.81 239 ASN A N 1
ATOM 1872 C CA . ASN A 1 239 ? -1.280 -2.223 -1.722 1.00 93.81 239 ASN A CA 1
ATOM 1873 C C . ASN A 1 239 ? -1.239 -2.279 -0.189 1.00 93.81 239 ASN A C 1
ATOM 1875 O O . ASN A 1 239 ? -2.212 -1.884 0.449 1.00 93.81 239 ASN A O 1
ATOM 1879 N N . ASP A 1 240 ? -0.118 -2.703 0.402 1.00 97.25 240 ASP A N 1
ATOM 1880 C CA . ASP A 1 240 ? 0.039 -2.754 1.859 1.00 97.25 240 ASP A CA 1
ATOM 1881 C C . ASP A 1 240 ? 0.001 -1.347 2.487 1.00 97.25 240 ASP A C 1
ATOM 1883 O O . ASP A 1 240 ? -0.674 -1.147 3.495 1.00 97.25 240 ASP A O 1
ATOM 1887 N N . MET A 1 241 ? 0.636 -0.341 1.871 1.00 98.25 241 MET A N 1
ATOM 1888 C CA . MET A 1 241 ? 0.555 1.052 2.339 1.00 98.25 241 MET A CA 1
ATOM 1889 C C . MET A 1 241 ? -0.881 1.595 2.309 1.00 98.25 241 MET A C 1
ATOM 1891 O O . MET A 1 241 ? -1.314 2.229 3.269 1.00 98.25 241 MET A O 1
ATOM 1895 N N . MET A 1 242 ? -1.639 1.333 1.238 1.00 98.00 242 MET A N 1
ATOM 1896 C CA . MET A 1 242 ? -3.043 1.751 1.140 1.00 98.00 242 MET A CA 1
ATOM 1897 C C . MET A 1 242 ? -3.952 0.991 2.118 1.00 98.00 242 MET A C 1
ATOM 1899 O O . MET A 1 242 ? -4.886 1.584 2.661 1.00 98.00 242 MET A O 1
ATOM 1903 N N . LEU A 1 243 ? -3.646 -0.281 2.394 1.00 97.38 243 LEU A N 1
ATOM 1904 C CA . LEU A 1 243 ? -4.377 -1.129 3.337 1.00 97.38 243 LEU A CA 1
ATOM 1905 C C . LEU A 1 243 ? -4.349 -0.568 4.769 1.00 97.38 243 LEU A C 1
ATOM 1907 O O . LEU A 1 243 ? -5.365 -0.624 5.460 1.00 97.38 243 LEU A O 1
ATOM 1911 N N . ILE A 1 244 ? -3.239 0.047 5.202 1.00 98.38 244 ILE A N 1
ATOM 1912 C CA . ILE A 1 244 ? -3.155 0.745 6.501 1.00 98.38 244 ILE A CA 1
ATOM 1913 C C . ILE A 1 244 ? -4.233 1.839 6.596 1.00 98.38 244 ILE A C 1
ATOM 1915 O O . ILE A 1 244 ? -4.973 1.915 7.582 1.00 98.38 244 ILE A O 1
ATOM 1919 N N . PHE A 1 245 ? -4.344 2.684 5.566 1.00 97.81 245 PHE A N 1
ATOM 1920 C CA . PHE A 1 245 ? -5.271 3.818 5.563 1.00 97.81 245 PHE A CA 1
ATOM 1921 C C . PHE A 1 245 ? -6.733 3.360 5.459 1.00 97.81 245 PHE A C 1
ATOM 1923 O O . PHE A 1 245 ? -7.572 3.845 6.223 1.00 97.81 245 PHE A O 1
ATOM 1930 N N . SER A 1 246 ? -7.039 2.379 4.600 1.00 96.88 246 SER A N 1
ATOM 1931 C CA . SER A 1 246 ? -8.401 1.839 4.476 1.00 96.88 246 SER A CA 1
ATOM 1932 C C . SER A 1 246 ? -8.856 1.104 5.738 1.00 96.88 246 SER A C 1
ATOM 1934 O O . SER A 1 246 ? -9.981 1.316 6.184 1.00 96.88 246 SER A O 1
ATOM 1936 N N . ASN A 1 247 ? -7.981 0.313 6.372 1.00 98.06 247 ASN A N 1
ATOM 1937 C CA . ASN A 1 247 ? -8.275 -0.341 7.653 1.00 98.06 247 ASN A CA 1
ATOM 1938 C C . ASN A 1 247 ? -8.543 0.681 8.767 1.00 98.06 247 ASN A C 1
ATOM 1940 O O . ASN A 1 247 ? -9.389 0.458 9.637 1.00 98.06 247 ASN A O 1
ATOM 1944 N N . CYS A 1 248 ? -7.812 1.803 8.759 1.00 98.00 248 CYS A N 1
ATOM 1945 C CA . CYS A 1 248 ? -8.034 2.884 9.709 1.00 98.00 248 CYS A CA 1
ATOM 1946 C C . CYS A 1 248 ? -9.433 3.490 9.528 1.00 98.00 248 CYS A C 1
ATOM 1948 O O . CYS A 1 248 ? -10.169 3.587 10.510 1.00 98.00 248 CYS A O 1
ATOM 1950 N N . GLU A 1 249 ? -9.823 3.831 8.294 1.00 96.44 249 GLU A N 1
ATOM 1951 C CA . GLU A 1 249 ? -11.140 4.402 7.985 1.00 96.44 249 GLU A CA 1
ATOM 1952 C C . GLU A 1 249 ? -12.293 3.417 8.249 1.00 96.44 249 GLU A C 1
ATOM 1954 O O . GLU A 1 249 ? -13.272 3.804 8.891 1.00 96.44 249 GLU A O 1
ATOM 1959 N N . GLU A 1 250 ? -12.164 2.143 7.858 1.00 96.94 250 GLU A N 1
ATOM 1960 C CA . GLU A 1 250 ? -13.186 1.107 8.084 1.00 96.94 250 GLU A CA 1
ATOM 1961 C C . GLU A 1 250 ? -13.479 0.899 9.579 1.00 96.94 250 GLU A C 1
ATOM 1963 O O . GLU A 1 250 ? -14.642 0.834 9.984 1.00 96.94 250 GLU A O 1
ATOM 1968 N N . PHE A 1 251 ? -12.445 0.827 10.426 1.00 97.81 251 PHE A N 1
ATOM 1969 C CA . PHE A 1 251 ? -12.646 0.600 11.859 1.00 97.81 251 PHE A CA 1
ATOM 1970 C C . PHE A 1 251 ? -13.076 1.857 12.629 1.00 97.81 251 PHE A C 1
ATOM 1972 O O . PHE A 1 251 ? -13.827 1.762 13.608 1.00 97.81 251 PHE A O 1
ATOM 1979 N N . ASN A 1 252 ? -12.576 3.033 12.236 1.00 96.56 252 ASN A N 1
ATOM 1980 C CA . ASN A 1 252 ? -12.705 4.255 13.032 1.00 96.56 252 ASN A CA 1
ATOM 1981 C C . ASN A 1 252 ? -13.757 5.247 12.526 1.00 96.56 252 ASN A C 1
ATOM 1983 O O . ASN A 1 252 ? -14.183 6.093 13.314 1.00 96.56 252 ASN A O 1
ATOM 1987 N N . GLY A 1 253 ? -14.189 5.176 11.263 1.00 96.12 253 GLY A N 1
ATOM 1988 C CA . GLY A 1 253 ? -15.103 6.161 10.680 1.00 96.12 253 GLY A CA 1
ATOM 1989 C C . GLY A 1 253 ? -14.543 7.584 10.784 1.00 96.12 253 GLY A C 1
ATOM 1990 O O . GLY A 1 253 ? -13.364 7.811 10.538 1.00 96.12 253 GLY A O 1
ATOM 1991 N N . GLU A 1 254 ? -15.352 8.557 11.203 1.00 95.38 254 GLU A N 1
ATOM 1992 C CA . GLU A 1 254 ? -14.950 9.975 11.291 1.00 95.38 254 GLU A CA 1
ATOM 1993 C C . GLU A 1 254 ? -14.249 10.369 12.617 1.00 95.38 254 GLU A C 1
ATOM 1995 O O . GLU A 1 254 ? -14.296 11.528 13.034 1.00 95.38 254 GLU A O 1
ATOM 2000 N N . LYS A 1 255 ? -13.580 9.431 13.310 1.00 96.19 255 LYS A N 1
ATOM 2001 C CA . LYS A 1 255 ? -12.734 9.753 14.482 1.00 96.19 255 LYS A CA 1
ATOM 2002 C C . LYS A 1 255 ? -11.498 10.598 14.081 1.00 96.19 255 LYS A C 1
ATOM 2004 O O . LYS A 1 255 ? -10.999 10.461 12.964 1.00 96.19 255 LYS A O 1
ATOM 2009 N N . PRO A 1 256 ? -10.889 11.365 15.014 1.00 97.62 256 PRO A N 1
ATOM 2010 C CA . PRO A 1 256 ? -9.659 12.134 14.757 1.00 97.62 256 PRO A CA 1
ATOM 2011 C C . PRO A 1 256 ? -8.467 11.315 14.232 1.00 97.62 256 PRO A C 1
ATOM 2013 O O . PRO A 1 256 ? -7.678 11.829 13.442 1.00 97.62 256 PRO A O 1
ATOM 2016 N N . ILE A 1 257 ? -8.352 10.037 14.624 1.00 96.56 257 ILE A N 1
ATOM 2017 C CA . ILE A 1 257 ? -7.321 9.116 14.109 1.00 96.56 257 ILE A CA 1
ATOM 2018 C C . ILE A 1 257 ? -7.409 8.926 12.591 1.00 96.56 257 ILE A C 1
ATOM 2020 O O . ILE A 1 257 ? -6.378 8.875 11.927 1.00 96.56 257 ILE A O 1
ATOM 2024 N N . THR A 1 258 ? -8.615 8.928 12.025 1.00 97.75 258 THR A N 1
ATOM 2025 C CA . THR A 1 258 ? -8.823 8.790 10.582 1.00 97.75 258 THR A CA 1
ATOM 2026 C C . THR A 1 258 ? -8.372 10.034 9.824 1.00 97.75 258 THR A C 1
ATOM 2028 O O . THR A 1 258 ? -7.846 9.916 8.724 1.00 97.75 258 THR A O 1
ATOM 2031 N N . GLU A 1 259 ? -8.511 11.237 10.391 1.00 97.88 259 GLU A N 1
ATOM 2032 C CA . GLU A 1 259 ? -8.022 12.448 9.718 1.00 97.88 259 GLU A CA 1
ATOM 2033 C C . GLU A 1 259 ? -6.495 12.595 9.816 1.00 97.88 259 GLU A C 1
ATOM 2035 O O . GLU A 1 259 ? -5.872 13.054 8.857 1.00 97.88 259 GLU A O 1
ATOM 2040 N N . MET A 1 260 ? -5.876 12.111 10.901 1.00 98.19 260 MET A N 1
ATOM 2041 C CA . MET A 1 260 ? -4.422 11.892 10.950 1.00 98.19 260 MET A CA 1
ATOM 2042 C C . MET A 1 260 ? -3.986 10.863 9.893 1.00 98.19 260 MET A C 1
ATOM 2044 O O . MET A 1 260 ? -3.082 11.139 9.107 1.00 98.19 260 MET A O 1
ATOM 2048 N N . ALA A 1 261 ? -4.680 9.725 9.778 1.00 98.00 261 ALA A N 1
ATOM 2049 C CA . ALA A 1 261 ? -4.403 8.722 8.749 1.00 98.00 261 ALA A CA 1
ATOM 2050 C C . ALA A 1 261 ? -4.534 9.287 7.324 1.00 98.00 261 ALA A C 1
ATOM 2052 O O . ALA A 1 261 ? -3.625 9.107 6.521 1.00 98.00 261 ALA A O 1
ATOM 2053 N N . ARG A 1 262 ? -5.583 10.066 7.028 1.00 97.25 262 ARG A N 1
ATOM 2054 C CA . ARG A 1 262 ? -5.747 10.779 5.747 1.00 97.25 262 ARG A CA 1
ATOM 2055 C C . ARG A 1 262 ? -4.679 11.857 5.524 1.00 97.25 262 ARG A C 1
ATOM 2057 O O . ARG A 1 262 ? -4.320 12.136 4.383 1.00 97.25 262 ARG A O 1
ATOM 2064 N N . ALA A 1 263 ? -4.145 12.497 6.568 1.00 97.94 263 ALA A N 1
ATOM 2065 C CA . ALA A 1 263 ? -3.011 13.417 6.425 1.00 97.94 263 ALA A CA 1
ATOM 2066 C C . ALA A 1 263 ? -1.746 12.675 5.970 1.00 97.94 263 ALA A C 1
ATOM 2068 O O . ALA A 1 263 ? -1.087 13.109 5.020 1.00 97.94 263 ALA A O 1
ATOM 2069 N N . ILE A 1 264 ? -1.481 11.521 6.583 1.00 98.31 264 ILE A N 1
ATOM 2070 C CA . ILE A 1 264 ? -0.381 10.619 6.239 1.00 98.31 264 ILE A CA 1
ATOM 2071 C C . ILE A 1 264 ? -0.582 10.027 4.828 1.00 98.31 264 ILE A C 1
ATOM 2073 O O . ILE A 1 264 ? 0.350 10.045 4.028 1.00 98.31 264 ILE A O 1
ATOM 2077 N N . GLU A 1 265 ? -1.797 9.603 4.470 1.00 98.25 265 GLU A N 1
ATOM 2078 C CA . GLU A 1 265 ? -2.184 9.124 3.133 1.00 98.25 265 GLU A CA 1
ATOM 2079 C C . GLU A 1 265 ? -1.922 10.189 2.056 1.00 98.25 265 GLU A C 1
ATOM 2081 O O . GLU A 1 265 ? -1.248 9.927 1.059 1.00 98.25 265 GLU A O 1
ATOM 2086 N N . ARG A 1 266 ? -2.380 11.431 2.271 1.00 96.94 266 ARG A N 1
ATOM 2087 C CA . ARG A 1 266 ? -2.123 12.562 1.358 1.00 96.94 266 ARG A CA 1
ATOM 2088 C C . ARG A 1 266 ? -0.628 12.848 1.199 1.00 96.94 266 ARG A C 1
ATOM 2090 O O . ARG A 1 266 ? -0.207 13.283 0.125 1.00 96.94 266 ARG A O 1
ATOM 2097 N N . HIS A 1 267 ? 0.179 12.605 2.234 1.00 97.38 267 HIS A N 1
ATOM 2098 C CA . HIS A 1 267 ? 1.634 12.670 2.130 1.00 97.38 267 HIS A CA 1
ATOM 2099 C C . HIS A 1 267 ? 2.186 11.497 1.305 1.00 97.38 267 HIS A C 1
ATOM 2101 O O . HIS A 1 267 ? 2.924 11.727 0.346 1.00 97.38 267 HIS A O 1
ATOM 2107 N N . TYR A 1 268 ? 1.796 10.260 1.626 1.00 98.19 268 TYR A N 1
ATOM 2108 C CA . TYR A 1 268 ? 2.203 9.044 0.921 1.00 98.19 268 TYR A CA 1
ATOM 2109 C C . TYR A 1 268 ? 1.901 9.119 -0.580 1.00 98.19 268 TYR A C 1
ATOM 2111 O O . TYR A 1 268 ? 2.816 8.992 -1.392 1.00 98.19 268 TYR A O 1
ATOM 2119 N N . LEU A 1 269 ? 0.654 9.416 -0.957 1.00 93.44 269 LEU A N 1
ATOM 2120 C CA . LEU A 1 269 ? 0.216 9.505 -2.352 1.00 93.44 269 LEU A CA 1
ATOM 2121 C C . LEU A 1 269 ? 0.998 10.563 -3.143 1.00 93.44 269 LEU A C 1
ATOM 2123 O O . LEU A 1 269 ? 1.245 10.378 -4.332 1.00 93.44 269 LEU A O 1
ATOM 2127 N N . LYS A 1 270 ? 1.449 11.645 -2.495 1.00 92.38 270 LYS A N 1
ATOM 2128 C CA . LYS A 1 270 ? 2.319 12.651 -3.121 1.00 92.38 270 LYS A CA 1
ATOM 2129 C C . LYS A 1 270 ? 3.735 12.118 -3.379 1.00 92.38 270 LYS A C 1
ATOM 2131 O O . LYS A 1 270 ? 4.295 12.405 -4.434 1.00 92.38 270 LYS A O 1
ATOM 2136 N N . GLN A 1 271 ? 4.310 11.361 -2.442 1.00 95.50 271 GLN A N 1
ATOM 2137 C CA . GLN A 1 271 ? 5.630 10.733 -2.611 1.00 95.50 271 GLN A CA 1
ATOM 2138 C C . GLN A 1 271 ? 5.583 9.605 -3.655 1.00 95.50 271 GLN A C 1
ATOM 2140 O O . GLN A 1 271 ? 6.485 9.491 -4.488 1.00 95.50 271 GLN A O 1
ATOM 2145 N N . TRP A 1 272 ? 4.501 8.817 -3.647 1.00 93.44 272 TRP A N 1
ATOM 2146 C CA . TRP A 1 272 ? 4.226 7.783 -4.639 1.00 93.44 272 TRP A CA 1
ATOM 2147 C C . TRP A 1 272 ? 4.067 8.392 -6.032 1.00 93.44 272 TRP A C 1
ATOM 2149 O O . TRP A 1 272 ? 4.885 8.104 -6.893 1.00 93.44 272 TRP A O 1
ATOM 2159 N N . ALA A 1 273 ? 3.131 9.321 -6.250 1.00 88.06 273 ALA A N 1
ATOM 2160 C CA . ALA A 1 273 ? 2.892 9.921 -7.569 1.00 88.06 273 ALA A CA 1
ATOM 2161 C C . ALA A 1 273 ? 4.097 10.697 -8.148 1.00 88.06 273 ALA A C 1
ATOM 2163 O O . ALA A 1 273 ? 4.181 10.883 -9.360 1.00 88.06 273 ALA A O 1
ATOM 2164 N N . TYR A 1 274 ? 5.040 11.146 -7.310 1.00 89.50 274 TYR A N 1
ATOM 2165 C CA . TYR A 1 274 ? 6.311 11.717 -7.773 1.00 89.50 274 TYR A CA 1
ATOM 2166 C C . TYR A 1 274 ? 7.297 10.652 -8.288 1.00 89.50 274 TYR A C 1
ATOM 2168 O O . TYR A 1 274 ? 8.068 10.926 -9.204 1.00 89.50 274 TYR A O 1
ATOM 2176 N N . SER A 1 275 ? 7.267 9.445 -7.715 1.00 91.19 275 SER A N 1
ATOM 2177 C CA . SER A 1 275 ? 8.284 8.399 -7.912 1.00 91.19 275 SER A CA 1
ATOM 2178 C C . SER A 1 275 ? 7.791 7.184 -8.713 1.00 91.19 275 SER A C 1
ATOM 2180 O O . SER A 1 275 ? 8.604 6.415 -9.217 1.00 91.19 275 SER A O 1
ATOM 2182 N N . GLU A 1 276 ? 6.473 6.999 -8.828 1.00 87.50 276 GLU A N 1
ATOM 2183 C CA . GLU A 1 276 ? 5.782 5.840 -9.411 1.00 87.50 276 GLU A CA 1
ATOM 2184 C C . GLU A 1 276 ? 6.312 5.492 -10.801 1.00 87.50 276 GLU A C 1
ATOM 2186 O O . GLU A 1 276 ? 6.613 4.332 -11.073 1.00 87.50 276 GLU A O 1
ATOM 2191 N N . LYS A 1 277 ? 6.500 6.501 -11.659 1.00 83.06 277 LYS A N 1
ATOM 2192 C CA . LYS A 1 277 ? 7.059 6.322 -13.003 1.00 83.06 277 LYS A CA 1
ATOM 2193 C C . LYS A 1 277 ? 8.423 5.628 -12.953 1.00 83.06 277 LYS A C 1
ATOM 2195 O O . LYS A 1 277 ? 8.616 4.623 -13.626 1.00 83.06 277 LYS A O 1
ATOM 2200 N N . ASP A 1 278 ? 9.354 6.150 -12.161 1.00 87.56 278 ASP A N 1
ATOM 2201 C CA . ASP A 1 278 ? 10.742 5.680 -12.146 1.00 87.56 278 ASP A CA 1
ATOM 2202 C C . ASP A 1 278 ? 10.873 4.342 -11.390 1.00 87.56 278 ASP A C 1
ATOM 2204 O O . ASP A 1 278 ? 11.680 3.487 -11.757 1.00 87.56 278 ASP A O 1
ATOM 2208 N N . VAL A 1 279 ? 10.020 4.123 -10.382 1.00 89.81 279 VAL A N 1
ATOM 2209 C CA . VAL A 1 279 ? 9.830 2.834 -9.697 1.00 89.81 279 VAL A CA 1
ATOM 2210 C C . VAL A 1 279 ? 9.352 1.759 -10.678 1.00 89.81 279 VAL A C 1
ATOM 2212 O O . VAL A 1 279 ? 9.972 0.698 -10.776 1.00 89.81 279 VAL A O 1
ATOM 2215 N N . MET A 1 280 ? 8.286 2.038 -11.432 1.00 87.50 280 MET A N 1
ATOM 2216 C CA . MET A 1 280 ? 7.688 1.087 -12.370 1.00 87.50 280 MET A CA 1
ATOM 2217 C C . MET A 1 280 ? 8.550 0.877 -13.618 1.00 87.50 280 MET A C 1
ATOM 2219 O O . MET A 1 280 ? 8.653 -0.252 -14.083 1.00 87.50 280 MET A O 1
ATOM 2223 N N . GLU A 1 281 ? 9.228 1.903 -14.138 1.00 84.69 281 GLU A N 1
ATOM 2224 C CA . GLU A 1 281 ? 10.200 1.739 -15.230 1.00 84.69 281 GLU A CA 1
ATOM 2225 C C . GLU A 1 281 ? 11.387 0.865 -14.797 1.00 84.69 281 GLU A C 1
ATOM 2227 O O . GLU A 1 281 ? 11.783 -0.030 -15.541 1.00 84.69 281 GLU A O 1
ATOM 2232 N N . SER A 1 282 ? 11.907 1.047 -13.577 1.00 90.56 282 SER A N 1
ATOM 2233 C CA . SER A 1 282 ? 13.001 0.223 -13.045 1.00 90.56 282 SER A CA 1
ATOM 2234 C C . SER A 1 282 ? 12.576 -1.231 -12.791 1.00 90.56 282 SER A C 1
ATOM 2236 O O . SER A 1 282 ? 13.349 -2.147 -13.060 1.00 90.56 282 SER A O 1
ATOM 2238 N N . TYR A 1 283 ? 11.350 -1.465 -12.313 1.00 91.94 283 TYR A N 1
ATOM 2239 C CA . TYR A 1 283 ? 10.786 -2.811 -12.147 1.00 91.94 283 TYR A CA 1
ATOM 2240 C C . TYR A 1 283 ? 10.490 -3.491 -13.499 1.00 91.94 283 TYR A C 1
ATOM 2242 O O . TYR A 1 283 ? 10.903 -4.627 -13.723 1.00 91.94 283 TYR A O 1
ATOM 2250 N N . ASN A 1 284 ? 9.865 -2.785 -14.446 1.00 84.75 284 ASN A N 1
ATOM 2251 C CA . ASN A 1 284 ? 9.555 -3.321 -15.776 1.00 84.75 284 ASN A CA 1
ATOM 2252 C C . ASN A 1 284 ? 10.821 -3.617 -16.598 1.00 84.75 284 ASN A C 1
ATOM 2254 O O . ASN A 1 284 ? 10.856 -4.595 -17.343 1.00 84.75 284 ASN A O 1
ATOM 2258 N N . ALA A 1 285 ? 11.883 -2.819 -16.439 1.00 84.44 285 ALA A N 1
ATOM 2259 C CA . ALA A 1 285 ? 13.184 -3.110 -17.037 1.00 84.44 285 ALA A CA 1
ATOM 2260 C C . ALA A 1 285 ? 13.832 -4.373 -16.438 1.00 84.44 285 ALA A C 1
ATOM 2262 O O . ALA A 1 285 ? 14.480 -5.122 -17.166 1.00 84.44 285 ALA A O 1
ATOM 2263 N N . ALA A 1 286 ? 13.630 -4.648 -15.142 1.00 87.06 286 ALA A N 1
ATOM 2264 C CA . ALA A 1 286 ? 14.082 -5.895 -14.527 1.00 87.06 286 ALA A CA 1
ATOM 2265 C C . ALA A 1 286 ? 13.303 -7.102 -15.085 1.00 87.06 286 ALA A C 1
ATOM 2267 O O . ALA A 1 286 ? 13.927 -8.087 -15.482 1.00 87.06 286 ALA A O 1
ATOM 2268 N N . LEU A 1 287 ? 11.965 -7.010 -15.191 1.00 84.50 287 LEU A N 1
ATOM 2269 C CA . LEU A 1 287 ? 11.119 -8.045 -15.816 1.00 84.50 287 LEU A CA 1
ATOM 2270 C C . LEU A 1 287 ? 11.598 -8.380 -17.239 1.00 84.50 287 LEU A C 1
ATOM 2272 O O . LEU A 1 287 ? 11.794 -9.546 -17.572 1.00 84.50 287 LEU A O 1
ATOM 2276 N N . ALA A 1 288 ? 11.861 -7.358 -18.059 1.00 82.56 288 ALA A N 1
ATOM 2277 C CA . ALA A 1 288 ? 12.332 -7.518 -19.438 1.00 82.56 288 ALA A CA 1
ATOM 2278 C C . ALA A 1 288 ? 13.721 -8.183 -19.568 1.00 82.56 288 ALA A C 1
ATOM 2280 O O . ALA A 1 288 ? 14.095 -8.611 -20.660 1.00 82.56 288 ALA A O 1
ATOM 2281 N N . LEU A 1 289 ? 14.481 -8.282 -18.472 1.00 84.38 289 LEU A N 1
ATOM 2282 C CA . LEU A 1 289 ? 15.778 -8.961 -18.391 1.00 84.38 289 LEU A CA 1
ATOM 2283 C C . LEU A 1 289 ? 15.709 -10.308 -17.641 1.00 84.38 289 LEU A C 1
ATOM 2285 O O . LEU A 1 289 ? 16.749 -10.887 -17.328 1.00 84.38 289 LEU A O 1
ATOM 2289 N N . GLY A 1 290 ? 14.502 -10.822 -17.380 1.00 80.56 290 GLY A N 1
ATOM 2290 C CA . GLY A 1 290 ? 14.278 -12.131 -16.761 1.00 80.56 290 GLY A CA 1
ATOM 2291 C C . GLY A 1 290 ? 14.109 -12.111 -15.241 1.00 80.56 290 GLY A C 1
ATOM 2292 O O . GLY A 1 290 ? 14.199 -13.167 -14.624 1.00 80.56 290 GLY A O 1
ATOM 2293 N N . TYR A 1 291 ? 13.873 -10.952 -14.612 1.00 86.12 291 TYR A N 1
ATOM 2294 C CA . TYR A 1 291 ? 13.392 -10.921 -13.224 1.00 86.12 291 TYR A CA 1
ATOM 2295 C C . TYR A 1 291 ? 12.035 -11.620 -13.124 1.00 86.12 291 TYR A C 1
ATOM 2297 O O . TYR A 1 291 ? 11.116 -11.308 -13.879 1.00 86.12 291 TYR A O 1
ATOM 2305 N N . GLU A 1 292 ? 11.889 -12.516 -12.156 1.00 87.38 292 GLU A N 1
ATOM 2306 C CA . GLU A 1 292 ? 10.674 -13.297 -11.961 1.00 87.38 292 GLU A CA 1
ATOM 2307 C C . GLU A 1 292 ? 10.246 -13.247 -10.484 1.00 87.38 292 GLU A C 1
ATOM 2309 O O . GLU A 1 292 ? 10.934 -13.835 -9.642 1.00 87.38 292 GLU A O 1
ATOM 2314 N N . PRO A 1 293 ? 9.151 -12.539 -10.142 1.00 87.81 293 PRO A N 1
ATOM 2315 C CA . PRO A 1 293 ? 8.648 -12.448 -8.773 1.00 87.81 293 PRO A CA 1
ATOM 2316 C C . PRO A 1 293 ? 7.976 -13.759 -8.341 1.00 87.81 293 PRO A C 1
ATOM 2318 O O . PRO A 1 293 ? 7.057 -14.241 -9.003 1.00 87.81 293 PRO A O 1
ATOM 2321 N N . LEU A 1 294 ? 8.386 -14.320 -7.202 1.00 87.56 294 LEU A N 1
ATOM 2322 C CA . LEU A 1 294 ? 7.846 -15.579 -6.678 1.00 87.56 294 LEU A CA 1
ATOM 2323 C C . LEU A 1 294 ? 6.653 -15.295 -5.754 1.00 87.56 294 LEU A C 1
ATOM 2325 O O . LEU A 1 294 ? 6.779 -15.310 -4.532 1.00 87.56 294 LEU A O 1
ATOM 2329 N N . LEU A 1 295 ? 5.499 -14.986 -6.353 1.00 84.00 295 LEU A N 1
ATOM 2330 C CA . LEU A 1 295 ? 4.321 -14.481 -5.632 1.00 84.00 295 LEU A CA 1
ATOM 2331 C C . LEU A 1 295 ? 3.740 -15.474 -4.616 1.00 84.00 295 LEU A C 1
ATOM 2333 O O . LEU A 1 295 ? 3.381 -15.054 -3.518 1.00 84.00 295 LEU A O 1
ATOM 2337 N N . ASP A 1 296 ? 3.704 -16.769 -4.943 1.00 81.44 296 ASP A N 1
ATOM 2338 C CA . ASP A 1 296 ? 3.231 -17.809 -4.018 1.00 81.44 296 ASP A CA 1
ATOM 2339 C C . ASP A 1 296 ? 4.127 -17.872 -2.770 1.00 81.44 296 ASP A C 1
ATOM 2341 O O . ASP A 1 296 ? 3.652 -17.840 -1.637 1.00 81.44 296 ASP A O 1
ATOM 2345 N N . LEU A 1 297 ? 5.448 -17.844 -2.984 1.00 82.81 297 LEU A N 1
ATOM 2346 C CA . LEU A 1 297 ? 6.451 -17.836 -1.919 1.00 82.81 297 LEU A CA 1
ATOM 2347 C C . LEU A 1 297 ? 6.411 -16.532 -1.103 1.00 82.81 297 LEU A C 1
ATOM 2349 O O . LEU A 1 297 ? 6.713 -16.547 0.086 1.00 82.81 297 LEU A O 1
ATOM 2353 N N . TRP A 1 298 ? 6.021 -15.407 -1.710 1.00 84.31 298 TRP A N 1
ATOM 2354 C CA . TRP A 1 298 ? 5.789 -14.151 -0.995 1.00 84.31 298 TRP A CA 1
ATOM 2355 C C . TRP A 1 298 ? 4.555 -14.228 -0.086 1.00 84.31 298 TRP A C 1
ATOM 2357 O O . TRP A 1 298 ? 4.668 -13.835 1.070 1.00 84.31 298 TRP A O 1
ATOM 2367 N N . GLU A 1 299 ? 3.417 -14.779 -0.519 1.00 80.31 299 GLU A N 1
ATOM 2368 C CA . GLU A 1 299 ? 2.266 -14.954 0.388 1.00 80.31 299 GLU A CA 1
ATOM 2369 C C . GLU A 1 299 ? 2.518 -16.039 1.466 1.00 80.31 299 GLU A C 1
ATOM 2371 O O . GLU A 1 299 ? 1.866 -16.020 2.508 1.00 80.31 299 GLU A O 1
ATOM 2376 N N . GLU A 1 300 ? 3.511 -16.925 1.294 1.00 78.38 300 GLU A N 1
ATOM 2377 C CA . GLU A 1 300 ? 4.012 -17.818 2.360 1.00 78.38 300 GLU A CA 1
ATOM 2378 C C . GLU A 1 300 ? 4.978 -17.152 3.366 1.00 78.38 300 GLU A C 1
ATOM 2380 O O . GLU A 1 300 ? 5.041 -17.585 4.522 1.00 78.38 300 GLU A O 1
ATOM 2385 N N . TRP A 1 301 ? 5.760 -16.146 2.942 1.00 76.81 301 TRP A N 1
ATOM 2386 C CA . TRP A 1 301 ? 6.891 -15.590 3.715 1.00 76.81 301 TRP A CA 1
ATOM 2387 C C . TRP A 1 301 ? 6.793 -14.113 4.098 1.00 76.81 301 TRP A C 1
ATOM 2389 O O . TRP A 1 301 ? 7.617 -13.651 4.895 1.00 76.81 301 TRP A O 1
ATOM 2399 N N . ARG A 1 302 ? 5.823 -13.370 3.561 1.00 82.88 302 ARG A N 1
ATOM 2400 C CA . ARG A 1 302 ? 5.516 -12.003 3.992 1.00 82.88 302 ARG A CA 1
ATOM 2401 C C . ARG A 1 302 ? 5.257 -11.977 5.495 1.00 82.88 302 ARG A C 1
ATOM 2403 O O . ARG A 1 302 ? 4.596 -12.863 6.035 1.00 82.88 302 ARG A O 1
ATOM 2410 N N . HIS A 1 303 ? 5.722 -10.934 6.174 1.00 81.69 303 HIS A N 1
ATOM 2411 C CA . HIS A 1 303 ? 5.204 -10.657 7.509 1.00 81.69 303 HIS A CA 1
ATOM 2412 C C . HIS A 1 303 ? 3.775 -10.140 7.369 1.00 81.69 303 HIS A C 1
ATOM 2414 O O . HIS A 1 303 ? 3.520 -9.152 6.679 1.00 81.69 303 HIS A O 1
ATOM 2420 N N . GLU A 1 304 ? 2.844 -10.843 8.001 1.00 82.81 304 GLU A N 1
ATOM 2421 C CA . GLU A 1 304 ? 1.497 -10.360 8.296 1.00 82.81 304 GLU A CA 1
ATOM 2422 C C . GLU A 1 304 ? 1.533 -9.646 9.654 1.00 82.81 304 GLU A C 1
ATOM 2424 O O . GLU A 1 304 ? 2.320 -10.034 10.521 1.00 82.81 304 GLU A O 1
ATOM 2429 N N . SER A 1 305 ? 0.687 -8.637 9.882 1.00 85.88 305 SER A N 1
ATOM 2430 C CA . SER A 1 305 ? 0.571 -8.061 11.227 1.00 85.88 305 SER A CA 1
ATOM 2431 C C . SER A 1 305 ? 0.103 -9.143 12.219 1.00 85.88 305 SER A C 1
ATOM 2433 O O . SER A 1 305 ? -0.748 -9.964 11.863 1.00 85.88 305 SER A O 1
ATOM 2435 N N . PRO A 1 306 ? 0.621 -9.160 13.462 1.00 90.12 306 PRO A N 1
ATOM 2436 C CA . PRO A 1 306 ? 0.206 -10.110 14.489 1.00 90.12 306 PRO A CA 1
ATOM 2437 C C . PRO A 1 306 ? -1.293 -10.012 14.783 1.00 90.12 306 PRO A C 1
ATOM 2439 O O . PRO A 1 306 ? -1.934 -8.981 14.559 1.00 90.12 306 PRO A O 1
ATOM 2442 N N . VAL A 1 307 ? -1.848 -11.099 15.317 1.00 89.56 307 VAL A N 1
ATOM 2443 C CA . VAL A 1 307 ? -3.290 -11.264 15.537 1.00 89.56 307 VAL A CA 1
ATOM 2444 C C . VAL A 1 307 ? -3.587 -11.667 16.974 1.00 89.56 307 VAL A C 1
ATOM 2446 O O . VAL A 1 307 ? -2.825 -12.394 17.602 1.00 89.56 307 VAL A O 1
ATOM 2449 N N . LEU A 1 308 ? -4.711 -11.199 17.503 1.00 91.62 308 LEU A N 1
ATOM 2450 C CA . LEU A 1 308 ? -5.207 -11.598 18.811 1.00 91.62 308 LEU A CA 1
ATOM 2451 C C . LEU A 1 308 ? -5.903 -12.961 18.708 1.00 91.62 308 LEU A C 1
ATOM 2453 O O . LEU A 1 308 ? -6.872 -13.104 17.957 1.00 91.62 308 LEU A O 1
ATOM 2457 N N . ASP A 1 309 ? -5.449 -13.934 19.494 1.00 89.81 309 ASP A N 1
ATOM 2458 C CA . ASP A 1 309 ? -6.203 -15.157 19.750 1.00 89.81 309 ASP A CA 1
ATOM 2459 C C . ASP A 1 309 ? -7.457 -14.809 20.568 1.00 89.81 309 ASP A C 1
ATOM 2461 O O . ASP A 1 309 ? -7.393 -14.188 21.631 1.00 89.81 309 ASP A O 1
ATOM 2465 N N . LEU A 1 310 ? -8.622 -15.179 20.038 1.00 87.38 310 LEU A N 1
ATOM 2466 C CA . LEU A 1 310 ? -9.923 -14.855 20.616 1.00 87.38 310 LEU A CA 1
ATOM 2467 C C . LEU A 1 310 ? -10.373 -15.844 21.704 1.00 87.38 310 LEU A C 1
ATOM 2469 O O . LEU A 1 310 ? -11.377 -15.568 22.361 1.00 87.38 310 LEU A O 1
ATOM 2473 N N . GLU A 1 311 ? -9.666 -16.963 21.885 1.00 88.69 311 GLU A N 1
ATOM 2474 C CA . GLU A 1 311 ? -9.918 -17.950 22.941 1.00 88.69 311 GLU A CA 1
ATOM 2475 C C . GLU A 1 311 ? -9.016 -17.712 24.159 1.00 88.69 311 GLU A C 1
ATOM 2477 O O . GLU A 1 311 ? -9.508 -17.689 25.287 1.00 88.69 311 GLU A O 1
ATOM 2482 N N . THR A 1 312 ? -7.714 -17.484 23.946 1.00 89.19 312 THR A N 1
ATOM 2483 C CA . THR A 1 312 ? -6.748 -17.235 25.038 1.00 89.19 312 THR A CA 1
ATOM 2484 C C . THR A 1 312 ? -6.610 -15.759 25.421 1.00 89.19 312 THR A C 1
ATOM 2486 O O . THR A 1 312 ? -6.267 -15.452 26.561 1.00 89.19 312 THR A O 1
ATOM 2489 N N . GLY A 1 313 ? -6.874 -14.833 24.492 1.00 85.94 313 GLY A N 1
ATOM 2490 C CA . GLY A 1 313 ? -6.586 -13.407 24.665 1.00 85.94 313 GLY A CA 1
ATOM 2491 C C . GLY A 1 313 ? -5.108 -13.034 24.488 1.00 85.94 313 GLY A C 1
ATOM 2492 O O . GLY A 1 313 ? -4.748 -11.882 24.740 1.00 85.94 313 GLY A O 1
ATOM 2493 N N . GLU A 1 314 ? -4.252 -13.966 24.059 1.00 89.56 314 GLU A N 1
ATOM 2494 C CA . GLU A 1 314 ? -2.838 -13.707 23.776 1.00 89.56 314 GLU A CA 1
ATOM 2495 C C . GLU A 1 314 ? -2.627 -13.159 22.354 1.00 89.56 314 GLU A C 1
ATOM 2497 O O . GLU A 1 314 ? -3.368 -13.467 21.418 1.00 89.56 314 GLU A O 1
ATOM 2502 N N . VAL A 1 315 ? -1.589 -12.338 22.163 1.00 88.94 315 VAL A N 1
ATOM 2503 C CA . VAL A 1 315 ? -1.191 -11.885 20.822 1.00 88.94 315 VAL A CA 1
ATOM 2504 C C . VAL A 1 315 ? -0.322 -12.960 20.176 1.00 88.94 315 VAL A C 1
ATOM 2506 O O . VAL A 1 315 ? 0.813 -13.189 20.591 1.00 88.94 315 VAL A O 1
ATOM 2509 N N . VAL A 1 316 ? -0.841 -13.591 19.124 1.00 87.31 316 VAL A N 1
ATOM 2510 C CA . VAL A 1 316 ? -0.073 -14.477 18.251 1.00 87.31 316 VAL A CA 1
ATOM 2511 C C . VAL A 1 316 ? 0.853 -13.605 17.395 1.00 87.31 316 VAL A C 1
ATOM 2513 O O . VAL A 1 316 ? 0.359 -12.802 16.595 1.00 87.31 316 VAL A O 1
ATOM 2516 N N . PRO A 1 317 ? 2.187 -13.733 17.530 1.00 79.56 317 PRO A N 1
ATOM 2517 C CA . PRO A 1 317 ? 3.128 -12.913 16.778 1.00 79.56 317 PRO A CA 1
ATOM 2518 C C . PRO A 1 317 ? 3.071 -13.224 15.278 1.00 79.56 317 PRO A C 1
ATOM 2520 O O . PRO A 1 317 ? 2.701 -14.332 14.876 1.00 79.56 317 PRO A O 1
ATOM 2523 N N . ALA A 1 318 ? 3.511 -12.261 14.462 1.00 70.19 318 ALA A N 1
ATOM 2524 C CA . ALA A 1 318 ? 3.697 -12.404 13.020 1.00 70.19 318 ALA A CA 1
ATOM 2525 C C . ALA A 1 318 ? 4.503 -13.679 12.700 1.00 70.19 318 ALA A C 1
ATOM 2527 O O . ALA A 1 318 ? 5.708 -13.769 12.960 1.00 70.19 318 ALA A O 1
ATOM 2528 N N . ARG A 1 319 ? 3.833 -14.716 12.181 1.00 60.94 319 ARG A N 1
ATOM 2529 C CA . ARG A 1 319 ? 4.470 -16.019 11.960 1.00 60.94 319 ARG A CA 1
ATOM 2530 C C . ARG A 1 319 ? 5.214 -16.053 10.632 1.00 60.94 319 ARG A C 1
ATOM 2532 O O . ARG A 1 319 ? 4.630 -16.398 9.608 1.00 60.94 319 ARG A O 1
ATOM 2539 N N . ARG A 1 320 ? 6.546 -15.989 10.697 1.00 53.72 320 ARG A N 1
ATOM 2540 C CA . ARG A 1 320 ? 7.330 -16.882 9.830 1.00 53.72 320 ARG A CA 1
ATOM 2541 C C . ARG A 1 320 ? 6.975 -18.314 10.221 1.00 53.72 320 ARG A C 1
ATOM 2543 O O . ARG A 1 320 ? 7.248 -18.736 11.343 1.00 53.72 320 ARG A O 1
ATOM 2550 N N . ARG A 1 321 ? 6.346 -19.066 9.314 1.00 44.69 321 ARG A N 1
ATOM 2551 C CA . ARG A 1 321 ? 5.960 -20.470 9.569 1.00 44.69 321 ARG A CA 1
ATOM 2552 C C . ARG A 1 321 ? 7.171 -21.414 9.642 1.00 44.69 321 ARG A C 1
ATOM 2554 O O . ARG A 1 321 ? 7.039 -22.528 10.137 1.00 44.69 321 ARG A O 1
ATOM 2561 N N . HIS A 1 322 ? 8.347 -20.938 9.225 1.00 47.44 322 HIS A N 1
ATOM 2562 C CA . HIS A 1 322 ? 9.633 -21.626 9.313 1.00 47.44 322 HIS A CA 1
ATOM 2563 C C . HIS A 1 322 ? 10.678 -20.800 10.076 1.00 47.44 322 HIS A C 1
ATOM 2565 O O . HIS A 1 322 ? 10.744 -19.576 9.954 1.00 47.44 322 HIS A O 1
ATOM 2571 N N . HIS A 1 323 ? 11.562 -21.487 10.805 1.00 49.00 323 HIS A N 1
ATOM 2572 C CA . HIS A 1 323 ? 12.792 -20.889 11.320 1.00 49.00 323 HIS A CA 1
ATOM 2573 C C . HIS A 1 323 ? 13.808 -20.729 10.180 1.00 49.00 323 HIS A C 1
ATOM 2575 O O . HIS A 1 323 ? 14.222 -21.720 9.581 1.00 49.00 323 HIS A O 1
ATOM 2581 N N . GLY A 1 324 ? 14.236 -19.497 9.898 1.00 62.88 324 GLY A N 1
ATOM 2582 C CA . GLY A 1 324 ? 15.263 -19.232 8.892 1.00 62.88 324 GLY A CA 1
ATOM 2583 C C . GLY A 1 324 ? 15.390 -17.763 8.491 1.00 62.88 324 GLY A C 1
ATOM 2584 O O . GLY A 1 324 ? 14.597 -16.901 8.892 1.00 62.88 324 GLY A O 1
ATOM 2585 N N . ALA A 1 325 ? 16.400 -17.490 7.665 1.00 63.06 325 ALA A N 1
ATOM 2586 C CA . ALA A 1 325 ? 16.414 -16.299 6.823 1.00 63.06 325 ALA A CA 1
ATOM 2587 C C . ALA A 1 325 ? 15.274 -16.394 5.786 1.00 63.06 325 ALA A C 1
ATOM 2589 O O . ALA A 1 325 ? 14.945 -17.509 5.374 1.00 63.06 325 ALA A O 1
ATOM 2590 N N . PRO A 1 326 ? 14.668 -15.270 5.365 1.00 64.56 326 PRO A N 1
ATOM 2591 C CA . PRO A 1 326 ? 13.700 -15.296 4.276 1.00 64.56 326 PRO A CA 1
ATOM 2592 C C . PRO A 1 326 ? 14.383 -15.781 2.983 1.00 64.56 326 PRO A C 1
ATOM 2594 O O . PRO A 1 326 ? 15.540 -15.417 2.738 1.00 64.56 326 PRO A O 1
ATOM 2597 N N . PRO A 1 327 ? 13.709 -16.599 2.158 1.00 71.12 327 PRO A N 1
ATOM 2598 C CA . PRO A 1 327 ? 14.237 -17.023 0.869 1.00 71.12 327 PRO A CA 1
ATOM 2599 C C . PRO A 1 327 ? 14.279 -15.844 -0.111 1.00 71.12 327 PRO A C 1
ATOM 2601 O O . PRO A 1 327 ? 13.678 -14.793 0.111 1.00 71.12 327 PRO A O 1
ATOM 2604 N N . GLN A 1 328 ? 14.976 -16.020 -1.233 1.00 73.06 328 GLN A N 1
ATOM 2605 C CA . GLN A 1 328 ? 14.956 -15.031 -2.306 1.00 73.06 328 GLN A CA 1
ATOM 2606 C C . GLN A 1 328 ? 13.578 -15.068 -2.991 1.00 73.06 328 GLN A C 1
ATOM 2608 O O . GLN A 1 328 ? 13.287 -15.988 -3.748 1.00 73.06 328 GLN A O 1
ATOM 2613 N N . LEU A 1 329 ? 12.723 -14.074 -2.723 1.00 80.19 329 LEU A N 1
ATOM 2614 C CA . LEU A 1 329 ? 11.334 -13.993 -3.226 1.00 80.19 329 LEU A CA 1
ATOM 2615 C C . LEU A 1 329 ? 11.222 -13.579 -4.708 1.00 80.19 329 LEU A C 1
ATOM 2617 O O . LEU A 1 329 ? 10.173 -13.158 -5.192 1.00 80.19 329 LEU A O 1
ATOM 2621 N N . TRP A 1 330 ? 12.324 -13.706 -5.439 1.00 80.50 330 TRP A N 1
ATOM 2622 C CA . TRP A 1 330 ? 12.438 -13.488 -6.872 1.00 80.50 330 TRP A CA 1
ATOM 2623 C C . TRP A 1 330 ? 13.611 -14.307 -7.412 1.00 80.50 330 TRP A C 1
ATOM 2625 O O . TRP A 1 330 ? 14.564 -14.593 -6.686 1.00 80.50 330 TRP A O 1
ATOM 2635 N N . ARG A 1 331 ? 13.581 -14.658 -8.696 1.00 82.12 331 ARG A N 1
ATOM 2636 C CA . ARG A 1 331 ? 14.715 -15.291 -9.389 1.00 82.12 331 ARG A CA 1
ATOM 2637 C C . ARG A 1 331 ? 15.051 -14.553 -10.681 1.00 82.12 331 ARG A C 1
ATOM 2639 O O . ARG A 1 331 ? 14.327 -13.647 -11.085 1.00 82.12 331 ARG A O 1
ATOM 2646 N N . VAL A 1 332 ? 16.158 -14.940 -11.315 1.00 80.31 332 VAL A N 1
ATOM 2647 C CA . VAL A 1 332 ? 16.432 -14.584 -12.713 1.00 80.31 332 VAL A CA 1
ATOM 2648 C C . VAL A 1 332 ? 16.201 -15.830 -13.557 1.00 80.31 332 VAL A C 1
ATOM 2650 O O . VAL A 1 332 ? 16.993 -16.773 -13.486 1.00 80.31 332 VAL A O 1
ATOM 2653 N N . SER A 1 333 ? 15.113 -15.873 -14.323 1.00 70.25 333 SER A N 1
ATOM 2654 C CA . SER A 1 333 ? 14.887 -16.962 -15.271 1.00 70.25 333 SER A CA 1
ATOM 2655 C C . SER A 1 333 ? 15.883 -16.839 -16.422 1.00 70.25 333 SER A C 1
ATOM 2657 O O . SER A 1 333 ? 16.002 -15.804 -17.077 1.00 70.25 333 SER A O 1
ATOM 2659 N N . SER A 1 334 ? 16.594 -17.929 -16.709 1.00 55.12 334 SER A N 1
ATOM 2660 C CA . SER A 1 334 ? 17.187 -18.088 -18.038 1.00 55.12 334 SER A CA 1
ATOM 2661 C C . SER A 1 334 ? 16.056 -18.278 -19.056 1.00 55.12 334 SER A C 1
ATOM 2663 O O . SER A 1 334 ? 15.082 -18.958 -18.718 1.00 55.12 334 SER A O 1
ATOM 2665 N N . PRO A 1 335 ? 16.160 -17.742 -20.287 1.00 47.38 335 PRO A N 1
ATOM 2666 C CA . PRO A 1 335 ? 15.179 -18.033 -21.327 1.00 47.38 335 PRO A CA 1
ATOM 2667 C C . PRO A 1 335 ? 15.075 -19.559 -21.546 1.00 47.38 335 PRO A C 1
ATOM 2669 O O . PRO A 1 335 ? 16.103 -20.244 -21.453 1.00 47.38 335 PRO A O 1
ATOM 2672 N N . PRO A 1 336 ? 13.872 -20.111 -21.811 1.00 40.34 336 PRO A N 1
ATOM 2673 C CA . PRO A 1 336 ? 13.674 -21.554 -21.940 1.00 40.34 336 PRO A CA 1
ATOM 2674 C C . PRO A 1 336 ? 14.614 -22.184 -22.973 1.00 40.34 336 PRO A C 1
ATOM 2676 O O . PRO A 1 336 ? 14.698 -21.730 -24.114 1.00 40.34 336 PRO A O 1
ATOM 2679 N N . LYS A 1 337 ? 15.321 -23.250 -22.578 1.00 45.97 337 LYS A N 1
ATOM 2680 C CA . LYS A 1 337 ? 16.310 -23.926 -23.440 1.00 45.97 337 LYS A CA 1
ATOM 2681 C C . LYS A 1 337 ? 15.671 -24.697 -24.595 1.00 45.97 337 LYS A C 1
ATOM 2683 O O . LYS A 1 337 ? 16.337 -24.980 -25.588 1.00 45.97 337 LYS A O 1
ATOM 2688 N N . ASP A 1 338 ? 14.396 -25.035 -24.462 1.00 42.94 338 ASP A N 1
ATOM 2689 C CA . ASP A 1 338 ? 13.748 -26.050 -25.291 1.00 42.94 338 ASP A CA 1
ATOM 2690 C C . ASP A 1 338 ? 13.281 -25.514 -26.657 1.00 42.94 338 ASP A C 1
ATOM 2692 O O . ASP A 1 338 ? 12.950 -26.287 -27.549 1.00 42.94 338 ASP A O 1
ATOM 2696 N N . PHE A 1 339 ? 13.407 -24.202 -26.897 1.00 42.94 339 PHE A N 1
ATOM 2697 C CA . PHE A 1 339 ? 13.187 -23.580 -28.211 1.00 42.94 339 PHE A CA 1
ATOM 2698 C C . PHE A 1 339 ? 14.361 -23.758 -29.207 1.00 42.94 339 PHE A C 1
ATOM 2700 O O . PHE A 1 339 ? 14.422 -23.071 -30.225 1.00 42.94 339 PHE A O 1
ATOM 2707 N N . GLN A 1 340 ? 15.319 -24.653 -28.922 1.00 43.00 340 GLN A N 1
ATOM 2708 C CA . GLN A 1 340 ? 16.494 -24.922 -29.773 1.00 43.00 340 GLN A CA 1
ATOM 2709 C C . GLN A 1 340 ? 16.723 -26.410 -30.113 1.00 43.00 340 GLN A C 1
ATOM 2711 O O . GLN A 1 340 ? 17.827 -26.765 -30.528 1.00 43.00 340 GLN A O 1
ATOM 2716 N N . LYS A 1 341 ? 15.733 -27.303 -29.933 1.00 41.53 341 LYS A N 1
ATOM 2717 C CA . LYS A 1 341 ? 15.963 -28.758 -30.083 1.00 41.53 341 LYS A CA 1
ATOM 2718 C C . LYS A 1 341 ? 15.013 -29.575 -30.964 1.00 41.53 341 LYS A C 1
ATOM 2720 O O . LYS A 1 341 ? 15.279 -30.759 -31.132 1.00 41.53 341 LYS A O 1
ATOM 2725 N N . GLU A 1 342 ? 13.995 -28.986 -31.589 1.00 38.91 342 GLU A N 1
ATOM 2726 C CA . GLU A 1 342 ? 12.987 -29.754 -32.353 1.00 38.91 342 GLU A CA 1
ATOM 2727 C C . GLU A 1 342 ? 12.974 -29.463 -33.872 1.00 38.91 342 GLU A C 1
ATOM 2729 O O . GLU A 1 342 ? 11.972 -29.654 -34.552 1.00 38.91 342 GLU A O 1
ATOM 2734 N N . THR A 1 343 ? 14.101 -29.001 -34.432 1.00 42.69 343 THR A N 1
ATOM 2735 C CA . THR A 1 343 ? 14.240 -28.658 -35.868 1.00 42.69 343 THR A CA 1
ATOM 2736 C C . THR A 1 343 ? 15.516 -29.193 -36.540 1.00 42.69 343 THR A C 1
ATOM 2738 O O . THR A 1 343 ? 15.904 -28.696 -37.595 1.00 42.69 343 THR A O 1
ATOM 2741 N N . LEU A 1 344 ? 16.183 -30.202 -35.957 1.00 40.22 344 LEU A N 1
ATOM 2742 C CA . LEU A 1 344 ? 17.454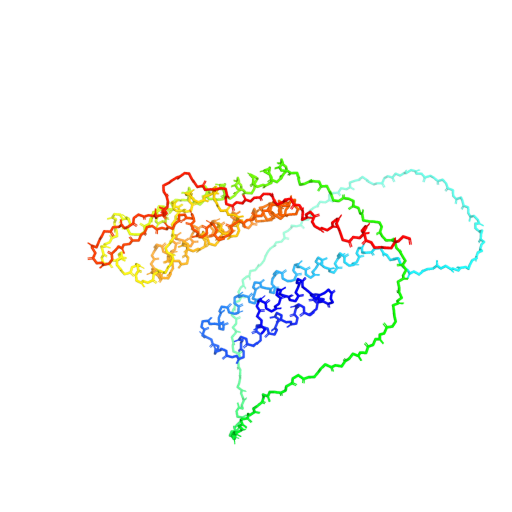 -30.749 -36.480 1.00 40.22 344 LEU A CA 1
ATOM 2743 C C . LEU A 1 344 ? 17.509 -32.273 -36.700 1.00 40.22 344 LEU A C 1
ATOM 2745 O O . LEU A 1 344 ? 18.531 -32.761 -37.172 1.00 40.22 344 LEU A O 1
ATOM 2749 N N . GLU A 1 345 ? 16.434 -33.021 -36.433 1.00 42.16 345 GLU A N 1
ATOM 2750 C CA . GLU A 1 345 ? 16.380 -34.472 -36.694 1.00 42.16 345 GLU A CA 1
ATOM 2751 C C . GLU A 1 345 ? 15.098 -34.891 -37.433 1.00 42.16 345 GLU A C 1
ATOM 2753 O O . GLU A 1 345 ? 14.304 -35.669 -36.917 1.00 42.16 345 GLU A O 1
ATOM 2758 N N . PHE A 1 346 ? 14.898 -34.415 -38.670 1.00 34.59 346 PHE A N 1
ATOM 2759 C CA . PHE A 1 346 ? 14.099 -35.165 -39.650 1.00 34.59 346 PHE A CA 1
ATOM 2760 C C . PHE A 1 346 ? 14.536 -34.918 -41.106 1.00 34.59 346 PHE A C 1
ATOM 2762 O O . PHE A 1 346 ? 14.518 -33.789 -41.588 1.00 34.59 346 PHE A O 1
ATOM 2769 N N . PHE A 1 347 ? 14.808 -36.040 -41.785 1.00 31.23 347 PHE A N 1
ATOM 2770 C CA . PHE A 1 347 ? 15.155 -36.265 -43.200 1.00 31.23 347 PHE A CA 1
ATOM 2771 C C . PHE A 1 347 ? 16.635 -36.142 -43.643 1.00 31.23 347 PHE A C 1
ATOM 2773 O O . PHE A 1 347 ? 17.262 -35.109 -43.410 1.00 31.23 347 PHE A O 1
ATOM 2780 N N . PRO A 1 348 ? 17.182 -37.203 -44.290 1.00 37.88 348 PRO A N 1
ATOM 2781 C CA . PRO A 1 348 ? 18.452 -37.191 -45.024 1.00 37.88 348 PRO A CA 1
ATOM 2782 C C . PRO A 1 348 ? 18.299 -36.748 -46.494 1.00 37.88 348 PRO A C 1
ATOM 2784 O O . PRO A 1 348 ? 17.157 -36.776 -47.011 1.00 37.88 348 PRO A O 1
#

pLDDT: mean 73.67, std 26.84, range [24.03, 98.56]